Protein AF-A0A382ZW03-F1 (afdb_monomer_lite)

Sequence (255 aa):
YVSGRFAGKAALPCFARACILLRCYLPSQVPKSLAPTQPQNRTTGISEEGSLTERMGVAIIGDRDCDAHLTAIQQCAHVEHVPADARAPEPILHDPAIHAIAVCTPPAQRAYWLDAALASDRWVVTPLTSVPTARSASRLRVDAPLLWTKAEAELAERAGWVGDVSYVRARMRIPHRWLLGEGLLPRWGGWLVWLLQRCVGRLDVVQARLRNYRGDQPAEDHVLAVLGFNHGVEGHLEIDTLGDAADWQVDVMGS

Foldseek 3Di:
DDKDKDKDFLDLQLCLLVQVVVVVPPPPDPPPPDDDDDDDDDDDDPPPPDDDALAAEEEEAADQSVVSVQVSQVPDSRHHYDYDDNVDLPCQLPPPSHQEYEQRHDPVCRLVVLVSNQVSNHQYEYQWPDHPDDDCPPRYDHPQSCVSDCNLVVLLVRLVVQPPWAEKEKEKEDAPVNCVLHACCGRPVVNRVVSCCSRPHHWDDKDKDFDDDVPPHPHGFWIWIWTAHPPNHIYIYIYGNPDPTTMMMMMIHHD

Secondary structure (DSSP, 8-state):
-EEEEEEEE--GGGGHHHHHHHHHHGGG-S-------------------------EEEEEESSTTHHHHHHHHHT-TTEEE----TT-HHHHHH-TTEEEEEE---HHHHHHHHHHHHHTT-EEEES-S-----S-GGGEEE--TTTTSTHHHHHHHHHHHH-SEEEEEEEEE--GGGGTTS-HIIIIIHHHHHHHHHHT--EEEEEEEEE-SS-SSSS--EEEEEEEEGGG-EEEEEEES--SS-EEEEEEEE-

Radius of gyration: 21.79 Å; chains: 1; bounding box: 63×55×53 Å

Structure (mmCIF, N/CA/C/O backbone):
data_AF-A0A382ZW03-F1
#
_entry.id   AF-A0A382ZW03-F1
#
loop_
_atom_site.group_PDB
_atom_site.id
_atom_site.type_symbol
_atom_site.label_atom_id
_atom_site.label_alt_id
_atom_site.label_comp_id
_atom_site.label_asym_id
_atom_site.label_entity_id
_atom_site.label_seq_id
_atom_site.pdbx_PDB_ins_code
_atom_site.Cartn_x
_atom_site.Cartn_y
_atom_site.Cartn_z
_atom_site.occupancy
_atom_site.B_iso_or_equiv
_atom_site.auth_seq_id
_atom_site.auth_comp_id
_atom_site.auth_asym_id
_atom_site.auth_atom_id
_atom_site.pdbx_PDB_model_num
ATOM 1 N N . TYR A 1 1 ? -14.195 2.568 30.020 1.00 57.47 1 TYR A N 1
ATOM 2 C CA . TYR A 1 1 ? -13.757 2.967 28.674 1.00 57.47 1 TYR A CA 1
ATOM 3 C C . TYR A 1 1 ? -12.267 3.187 28.703 1.00 57.47 1 TYR A C 1
ATOM 5 O O . TYR A 1 1 ? -11.803 4.206 29.207 1.00 57.47 1 TYR A O 1
ATOM 13 N N . VAL A 1 2 ? -11.538 2.185 28.232 1.00 64.75 2 VAL A N 1
ATOM 14 C CA . VAL A 1 2 ? -10.097 2.259 28.006 1.00 64.75 2 VAL A CA 1
ATOM 15 C C . VAL A 1 2 ? -9.902 2.660 26.547 1.00 64.75 2 VAL A C 1
ATOM 17 O O . VAL A 1 2 ? -10.594 2.157 25.662 1.00 64.75 2 VAL A O 1
ATOM 20 N N . SER A 1 3 ? -9.003 3.610 26.295 1.00 67.19 3 SER A N 1
ATOM 21 C CA . SER A 1 3 ? -8.673 4.052 24.940 1.00 67.19 3 SER A CA 1
ATOM 22 C C . SER A 1 3 ? -7.172 3.973 24.705 1.00 67.19 3 SER A C 1
ATOM 24 O O . SER A 1 3 ? -6.398 4.560 25.465 1.00 67.19 3 SER A O 1
ATOM 26 N N . GLY A 1 4 ? -6.767 3.304 23.632 1.00 65.62 4 GLY A N 1
ATOM 27 C CA . GLY A 1 4 ? -5.401 3.315 23.122 1.00 65.62 4 GLY A CA 1
ATOM 28 C C . GLY A 1 4 ? -5.321 4.162 21.859 1.00 65.62 4 GLY A C 1
ATOM 29 O O . GLY A 1 4 ? -6.020 3.878 20.894 1.00 65.62 4 GLY A O 1
ATOM 30 N N . ARG A 1 5 ? -4.466 5.190 21.844 1.00 74.50 5 ARG A N 1
ATOM 31 C CA . ARG A 1 5 ? -4.139 5.948 20.629 1.00 74.50 5 ARG A CA 1
ATOM 32 C C . ARG A 1 5 ? -2.798 5.496 20.088 1.00 74.50 5 ARG A C 1
ATOM 34 O O . ARG A 1 5 ? -1.820 5.423 20.830 1.00 74.50 5 ARG A O 1
ATOM 41 N N . PHE A 1 6 ? -2.746 5.309 18.782 1.00 70.50 6 PHE A N 1
ATOM 42 C CA . PHE A 1 6 ? -1.529 5.028 18.057 1.00 70.50 6 PHE A CA 1
ATOM 43 C C . PHE A 1 6 ? -1.398 5.961 16.865 1.00 70.50 6 PHE A C 1
ATOM 45 O O . PHE A 1 6 ? -2.379 6.220 16.179 1.00 70.50 6 PHE A O 1
ATOM 52 N N . ALA A 1 7 ? -0.206 6.504 16.645 1.00 70.19 7 ALA A N 1
ATOM 53 C CA . ALA A 1 7 ? 0.062 7.392 15.529 1.00 70.19 7 ALA A CA 1
ATOM 54 C C . ALA A 1 7 ? 1.461 7.135 14.982 1.00 70.19 7 ALA A C 1
ATOM 56 O O . ALA A 1 7 ? 2.405 6.904 15.738 1.00 70.19 7 ALA A O 1
ATOM 57 N N . GLY A 1 8 ? 1.592 7.229 13.667 1.00 63.53 8 GLY A N 1
ATOM 58 C CA . GLY A 1 8 ? 2.864 7.142 12.975 1.00 63.53 8 GLY A CA 1
ATOM 59 C C . GLY A 1 8 ? 2.942 8.181 11.868 1.00 63.53 8 GLY A C 1
ATOM 60 O O . GLY A 1 8 ? 1.934 8.690 11.381 1.00 63.53 8 GLY A O 1
ATOM 61 N N . LYS A 1 9 ? 4.165 8.497 11.441 1.00 62.50 9 LYS A N 1
ATOM 62 C CA . LYS A 1 9 ? 4.357 9.159 10.150 1.00 62.50 9 LYS A CA 1
ATOM 63 C C . LYS A 1 9 ? 4.230 8.092 9.070 1.00 62.50 9 LYS A C 1
ATOM 65 O O . LYS A 1 9 ? 4.8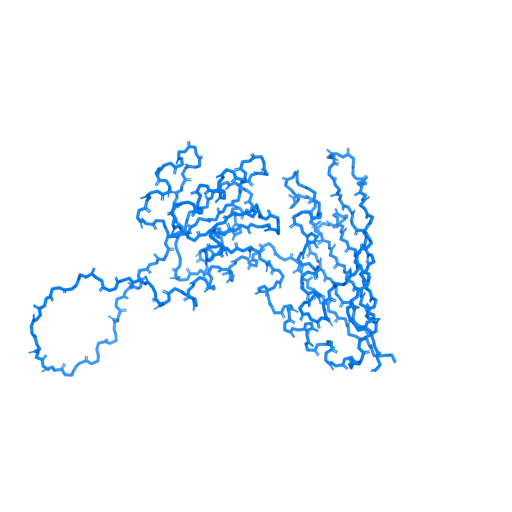84 7.053 9.165 1.00 62.50 9 LYS A O 1
ATOM 70 N N . ALA A 1 10 ? 3.401 8.331 8.061 1.00 53.00 10 ALA A N 1
ATOM 71 C CA . ALA A 1 10 ? 3.445 7.517 6.857 1.00 53.00 10 ALA A CA 1
ATOM 72 C C . ALA A 1 10 ? 4.719 7.935 6.116 1.00 53.00 10 ALA A C 1
ATOM 74 O O . ALA A 1 10 ? 4.862 9.064 5.667 1.00 53.00 10 ALA A O 1
ATOM 75 N N . ALA A 1 11 ? 5.719 7.070 6.086 1.00 49.06 11 ALA A N 1
ATOM 76 C CA . ALA A 1 11 ? 6.950 7.353 5.373 1.00 49.06 11 ALA A CA 1
ATOM 77 C C . ALA A 1 11 ? 6.925 6.550 4.063 1.00 49.06 11 ALA A C 1
ATOM 79 O O . ALA A 1 11 ? 6.545 5.382 4.068 1.00 49.06 11 ALA A O 1
ATOM 80 N N . LEU A 1 12 ? 7.375 7.156 2.958 1.00 42.47 12 LEU A N 1
ATOM 81 C CA . LEU A 1 12 ? 7.590 6.455 1.685 1.00 42.47 12 LEU A CA 1
ATOM 82 C C . LEU A 1 12 ? 8.518 5.204 1.759 1.00 42.47 12 LEU A C 1
ATOM 84 O O . LEU A 1 12 ? 8.396 4.375 0.867 1.00 42.47 12 LEU A O 1
ATOM 88 N N . PRO A 1 13 ? 9.435 4.979 2.740 1.00 40.53 13 PRO A N 1
ATOM 89 C CA . PRO A 1 13 ? 10.472 3.959 2.603 1.00 40.53 13 PRO A CA 1
ATOM 90 C C . PRO A 1 13 ? 10.161 2.636 3.321 1.00 40.53 13 PRO A C 1
ATOM 92 O O . PRO A 1 13 ? 11.078 1.898 3.681 1.00 40.53 13 PRO A O 1
ATOM 95 N N . CYS A 1 14 ? 8.896 2.282 3.553 1.00 43.31 14 CYS A N 1
ATOM 96 C CA . CYS A 1 14 ? 8.582 0.991 4.179 1.00 43.31 14 CYS A CA 1
ATOM 97 C C . CYS A 1 14 ? 8.886 -0.221 3.266 1.00 43.31 14 CYS A C 1
ATOM 99 O O . CYS A 1 14 ? 8.973 -1.349 3.758 1.00 43.31 14 CYS A O 1
ATOM 101 N N . PHE A 1 15 ? 9.169 0.015 1.979 1.00 45.34 15 PHE A N 1
ATOM 102 C CA . PHE A 1 15 ? 9.612 -1.003 1.025 1.00 45.34 15 PHE A CA 1
ATOM 103 C C . PHE A 1 15 ? 10.941 -1.676 1.392 1.00 45.34 15 PHE A C 1
ATOM 105 O O . PHE A 1 15 ? 11.162 -2.837 1.050 1.00 45.34 15 PHE A O 1
ATOM 112 N N . ALA A 1 16 ? 11.821 -0.998 2.143 1.00 40.81 16 ALA A N 1
ATOM 113 C CA . ALA A 1 16 ? 13.113 -1.561 2.548 1.00 40.81 16 ALA A CA 1
ATOM 114 C C . ALA A 1 16 ? 12.974 -2.921 3.246 1.00 40.81 16 ALA A C 1
ATOM 116 O O . ALA A 1 16 ? 13.840 -3.781 3.105 1.00 40.81 16 ALA A O 1
ATOM 117 N N . ARG A 1 17 ? 11.848 -3.172 3.925 1.00 42.69 17 ARG A N 1
ATOM 118 C CA . ARG A 1 17 ? 11.577 -4.456 4.579 1.00 42.69 17 ARG A CA 1
ATOM 119 C C . ARG A 1 17 ? 10.952 -5.525 3.672 1.00 42.69 17 ARG A C 1
ATOM 121 O O . ARG A 1 17 ? 11.162 -6.703 3.949 1.00 42.69 17 ARG A O 1
ATOM 128 N N . ALA A 1 18 ? 10.308 -5.155 2.564 1.00 42.38 18 ALA A N 1
ATOM 129 C CA . ALA A 1 18 ? 9.835 -6.078 1.521 1.00 42.38 18 ALA A CA 1
ATOM 130 C C . ALA A 1 18 ? 10.977 -6.920 0.949 1.00 42.38 18 ALA A C 1
ATOM 132 O O . ALA A 1 18 ? 10.919 -8.149 0.900 1.00 42.38 18 ALA A O 1
ATOM 133 N N . CYS A 1 19 ? 12.046 -6.223 0.554 1.00 41.47 19 CYS A N 1
ATOM 134 C CA . CYS A 1 19 ? 13.240 -6.819 -0.030 1.00 41.47 19 CYS A CA 1
ATOM 135 C C . CYS A 1 19 ? 14.020 -7.636 1.001 1.00 41.47 19 CYS A C 1
ATOM 137 O O . CYS A 1 19 ? 14.571 -8.681 0.666 1.00 41.47 19 CYS A O 1
ATOM 139 N N . ILE A 1 20 ? 14.003 -7.218 2.273 1.00 42.75 20 ILE A N 1
ATOM 140 C CA . ILE A 1 20 ? 14.571 -7.999 3.382 1.00 42.75 20 ILE A CA 1
ATOM 141 C C . ILE A 1 20 ? 13.826 -9.339 3.548 1.00 42.75 20 ILE A C 1
ATOM 143 O O . ILE A 1 20 ? 14.467 -10.360 3.794 1.00 42.75 20 ILE A O 1
ATOM 147 N N . LEU A 1 21 ? 12.501 -9.379 3.348 1.00 42.94 21 LEU A N 1
ATOM 148 C CA . LEU A 1 21 ? 11.700 -10.608 3.458 1.00 42.94 21 LEU A CA 1
ATOM 149 C C . LEU A 1 21 ? 11.899 -11.593 2.296 1.00 42.94 21 LEU A C 1
ATOM 151 O O . LEU A 1 21 ? 11.696 -12.793 2.499 1.00 42.94 21 LEU A O 1
ATOM 155 N N . LEU A 1 22 ? 12.349 -11.138 1.118 1.00 46.16 22 LEU A N 1
ATOM 156 C CA . LEU A 1 22 ? 12.747 -12.042 0.028 1.00 46.16 22 LEU A CA 1
ATOM 157 C C . LEU A 1 22 ? 13.896 -12.964 0.481 1.00 46.16 22 LEU A C 1
ATOM 159 O O . LEU A 1 22 ? 13.889 -14.153 0.165 1.00 46.16 22 LEU A O 1
ATOM 163 N N . ARG A 1 23 ? 14.800 -12.489 1.354 1.00 37.62 23 ARG A N 1
ATOM 164 C CA . ARG A 1 23 ? 15.875 -13.312 1.939 1.00 37.62 23 ARG A CA 1
ATOM 165 C C . ARG A 1 23 ? 15.378 -14.371 2.928 1.00 37.62 23 ARG A C 1
ATOM 167 O O . ARG A 1 23 ? 15.983 -15.433 3.013 1.00 37.62 23 ARG A O 1
ATOM 174 N N . CYS A 1 24 ? 14.292 -14.129 3.665 1.00 37.25 24 CYS A N 1
ATOM 175 C CA . CYS A 1 24 ? 13.792 -15.090 4.658 1.00 37.25 24 CYS A CA 1
ATOM 176 C C . CYS A 1 24 ? 13.144 -16.339 4.030 1.00 37.25 24 CYS A C 1
ATOM 178 O O . CYS A 1 24 ? 13.016 -17.349 4.714 1.00 37.25 24 CYS A O 1
ATOM 180 N N . TYR A 1 25 ? 12.768 -16.291 2.745 1.00 37.09 25 TYR A N 1
ATOM 181 C CA . TYR A 1 25 ? 12.103 -17.396 2.033 1.00 37.09 25 TYR A CA 1
ATOM 182 C C . TYR A 1 25 ? 12.909 -17.987 0.864 1.00 37.09 25 TYR A C 1
ATOM 184 O O . TYR A 1 25 ? 12.556 -19.052 0.363 1.00 37.09 25 TYR A O 1
ATOM 192 N N . LEU A 1 26 ? 14.016 -17.357 0.457 1.00 42.66 26 LEU A N 1
ATOM 193 C CA . LEU A 1 26 ? 14.913 -17.873 -0.583 1.00 42.66 26 LEU A CA 1
ATOM 194 C C . LEU A 1 26 ? 15.921 -18.977 -0.178 1.00 42.66 26 LEU A C 1
ATOM 196 O O . LEU A 1 26 ? 16.446 -19.600 -1.104 1.00 42.66 26 LEU A O 1
ATOM 200 N N . PRO A 1 27 ? 16.215 -19.319 1.102 1.00 34.56 27 PRO A N 1
ATOM 201 C CA . PRO A 1 27 ? 17.276 -20.292 1.376 1.00 34.56 27 PRO A CA 1
ATOM 202 C C . PRO A 1 27 ? 16.887 -21.742 1.027 1.00 34.56 27 PRO A C 1
ATOM 204 O O . PRO A 1 27 ? 17.693 -22.648 1.216 1.00 34.56 27 PRO A O 1
ATOM 207 N N . SER A 1 28 ? 15.680 -21.988 0.506 1.00 37.50 28 SER A N 1
ATOM 208 C CA . SER A 1 28 ? 15.187 -23.338 0.209 1.00 37.50 28 SER A CA 1
ATOM 209 C C . SER A 1 28 ? 15.305 -23.773 -1.256 1.00 37.50 28 SER A C 1
ATOM 211 O O . SER A 1 28 ? 15.097 -24.955 -1.511 1.00 37.50 28 SER A O 1
ATOM 213 N N . GLN A 1 29 ? 15.574 -22.878 -2.223 1.00 37.44 29 GLN A N 1
ATOM 214 C CA . GLN A 1 29 ? 15.397 -23.221 -3.650 1.00 37.44 29 GLN A CA 1
ATOM 215 C C . GLN A 1 29 ? 16.471 -22.740 -4.635 1.00 37.44 29 GLN A C 1
ATOM 217 O O . GLN A 1 29 ? 16.254 -22.856 -5.836 1.00 37.44 29 GLN A O 1
ATOM 222 N N . VAL A 1 30 ? 17.650 -22.292 -4.192 1.00 36.56 30 VAL A N 1
ATOM 223 C CA . VAL A 1 30 ? 18.795 -22.238 -5.120 1.00 36.56 30 VAL A CA 1
ATOM 224 C C . VAL A 1 30 ? 19.267 -23.682 -5.343 1.00 36.56 30 VAL A C 1
ATOM 226 O O . VAL A 1 30 ? 19.711 -24.316 -4.378 1.00 36.56 30 VAL A O 1
ATOM 229 N N . PRO A 1 31 ? 19.163 -24.257 -6.557 1.00 33.53 31 PRO A N 1
ATOM 230 C CA . PRO A 1 31 ? 19.690 -25.586 -6.810 1.00 33.53 31 PRO A CA 1
ATOM 231 C C . PRO A 1 31 ? 21.205 -25.530 -6.621 1.00 33.53 31 PRO A C 1
ATOM 233 O O . PRO A 1 31 ? 21.906 -24.842 -7.359 1.00 33.53 31 PRO A O 1
ATOM 236 N N . LYS A 1 32 ? 21.730 -26.273 -5.644 1.00 37.69 32 LYS A N 1
ATOM 237 C CA . LYS A 1 32 ? 23.158 -26.602 -5.594 1.00 37.69 32 LYS A CA 1
ATOM 238 C C . LYS A 1 32 ? 23.462 -27.527 -6.770 1.00 37.69 32 LYS A C 1
ATOM 240 O O . LYS A 1 32 ? 23.489 -28.742 -6.607 1.00 37.69 32 LYS A O 1
ATOM 245 N N . SER A 1 33 ? 23.633 -26.977 -7.963 1.00 34.94 33 SER A N 1
ATOM 246 C CA . SER A 1 33 ? 24.000 -27.750 -9.141 1.00 34.94 33 SER A CA 1
ATOM 247 C C . SER A 1 33 ? 25.206 -27.117 -9.809 1.00 34.94 33 SER A C 1
ATOM 249 O O . SER A 1 33 ? 25.064 -26.128 -10.516 1.00 34.94 33 SER A O 1
ATOM 251 N N . LEU A 1 34 ? 26.346 -27.778 -9.577 1.00 36.47 34 LEU A N 1
ATOM 252 C CA . LEU A 1 34 ? 27.644 -27.751 -10.270 1.00 36.47 34 LEU A CA 1
ATOM 253 C C . LEU A 1 34 ? 28.801 -27.439 -9.314 1.00 36.47 34 LEU A C 1
ATOM 255 O O . LEU A 1 34 ? 29.424 -26.387 -9.365 1.00 36.47 34 LEU A O 1
ATOM 259 N N . ALA A 1 35 ? 29.129 -28.419 -8.471 1.00 29.28 35 ALA A N 1
ATOM 260 C CA . ALA A 1 35 ? 30.490 -28.589 -7.977 1.00 29.28 35 ALA A CA 1
ATOM 261 C C . ALA A 1 35 ? 31.001 -29.952 -8.480 1.00 29.28 35 ALA A C 1
ATOM 263 O O . ALA A 1 35 ? 30.310 -30.957 -8.274 1.00 29.28 35 ALA A O 1
ATOM 264 N N . PRO A 1 36 ? 32.153 -30.015 -9.173 1.00 30.77 36 PRO A N 1
ATOM 265 C CA . PRO A 1 36 ? 32.725 -31.277 -9.611 1.00 30.77 36 PRO A CA 1
ATOM 266 C C . PRO A 1 36 ? 33.217 -32.084 -8.405 1.00 30.77 36 PRO A C 1
ATOM 268 O O . PRO A 1 36 ? 33.581 -31.556 -7.355 1.00 30.77 36 PRO A O 1
ATOM 271 N N . THR A 1 37 ? 33.163 -33.399 -8.556 1.00 30.23 37 THR A N 1
ATOM 272 C CA . THR A 1 37 ? 33.372 -34.384 -7.500 1.00 30.23 37 THR A CA 1
ATOM 273 C C . THR A 1 37 ? 34.864 -34.586 -7.180 1.00 30.23 37 THR A C 1
ATOM 275 O O . THR A 1 37 ? 35.652 -34.812 -8.091 1.00 30.23 37 THR A O 1
ATOM 278 N N . GLN A 1 38 ? 35.161 -34.659 -5.871 1.00 28.78 38 GLN A N 1
ATOM 279 C CA . GLN A 1 38 ? 36.307 -35.306 -5.179 1.00 28.78 38 GLN A CA 1
ATOM 280 C C . GLN A 1 38 ? 37.646 -34.548 -4.994 1.00 28.78 38 GLN A C 1
ATOM 282 O O . GLN A 1 38 ? 37.965 -33.679 -5.797 1.00 28.78 38 GLN A O 1
ATOM 287 N N . PRO A 1 39 ? 38.510 -34.952 -4.019 1.00 36.06 39 PRO A N 1
ATOM 288 C CA . PRO A 1 39 ? 38.298 -35.769 -2.808 1.00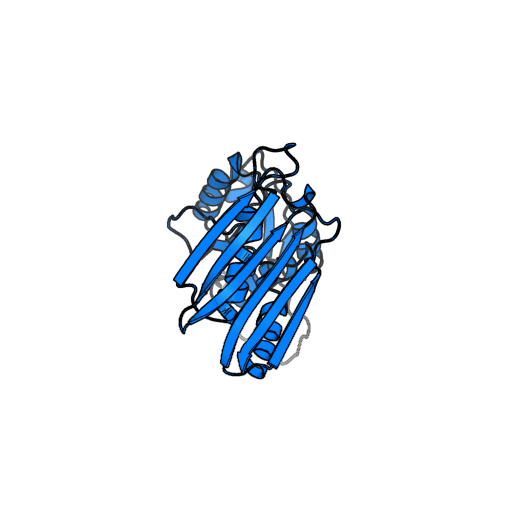 36.06 39 PRO A CA 1
ATOM 289 C C . PRO A 1 39 ? 38.747 -35.072 -1.498 1.00 36.06 39 PRO A C 1
ATOM 291 O O . PRO A 1 39 ? 39.394 -34.031 -1.481 1.00 36.06 39 PRO A O 1
ATOM 294 N N . GLN A 1 40 ? 38.385 -35.697 -0.376 1.00 36.19 40 GLN A N 1
ATOM 295 C CA . GLN A 1 40 ? 38.692 -35.300 1.000 1.00 36.19 40 GLN A CA 1
ATOM 296 C C . GLN A 1 40 ? 40.201 -35.226 1.293 1.00 36.19 40 GLN A C 1
ATOM 298 O O . GLN A 1 40 ? 40.924 -36.180 1.024 1.00 36.19 40 GLN A O 1
ATOM 303 N N . ASN A 1 41 ? 40.635 -34.167 1.985 1.00 29.34 41 ASN A N 1
ATOM 304 C CA . ASN A 1 41 ? 41.688 -34.266 2.998 1.00 29.34 41 ASN A CA 1
ATOM 305 C C . ASN A 1 41 ? 41.517 -33.191 4.083 1.00 29.34 41 ASN A C 1
ATOM 307 O O . ASN A 1 41 ? 41.271 -32.021 3.804 1.00 29.34 41 ASN A O 1
ATOM 311 N N . ARG A 1 42 ? 41.594 -33.639 5.339 1.00 34.69 42 ARG A N 1
ATOM 312 C CA . ARG A 1 42 ? 41.442 -32.850 6.567 1.00 34.69 42 ARG A CA 1
ATOM 313 C C . ARG A 1 42 ? 42.653 -31.945 6.795 1.00 34.69 42 ARG A C 1
ATOM 315 O O . ARG A 1 42 ? 43.738 -32.486 6.959 1.00 34.69 42 ARG A O 1
ATOM 322 N N . THR A 1 43 ? 42.411 -30.657 7.044 1.00 28.80 43 THR A N 1
ATOM 323 C CA . THR A 1 43 ? 43.084 -29.920 8.128 1.00 28.80 43 THR A CA 1
ATOM 324 C C . THR A 1 43 ? 42.176 -28.797 8.623 1.00 28.80 43 THR A C 1
ATOM 326 O O . THR A 1 43 ? 41.642 -28.016 7.843 1.00 28.80 43 THR A O 1
ATOM 329 N N . THR A 1 44 ? 41.978 -28.746 9.935 1.00 36.59 44 THR A N 1
ATOM 330 C CA . THR A 1 44 ? 41.279 -27.691 10.669 1.00 36.59 44 THR A CA 1
ATOM 331 C C . THR A 1 44 ? 41.996 -26.354 10.511 1.00 36.59 44 THR A C 1
ATOM 333 O O . THR A 1 44 ? 43.053 -26.142 11.099 1.00 36.59 44 THR A O 1
ATOM 336 N N . GLY A 1 45 ? 41.385 -25.452 9.754 1.00 26.05 45 GLY A N 1
ATOM 337 C CA . GLY A 1 45 ? 41.618 -24.017 9.801 1.00 26.05 45 GLY A CA 1
ATOM 338 C C . GLY A 1 45 ? 40.252 -23.355 9.732 1.00 26.05 45 GLY A C 1
ATOM 339 O O . GLY A 1 45 ? 39.549 -23.499 8.736 1.00 26.05 45 GLY A O 1
ATOM 340 N N . ILE A 1 46 ? 39.837 -22.704 10.815 1.00 33.91 46 ILE A N 1
ATOM 341 C CA . ILE A 1 46 ? 38.678 -21.816 10.797 1.00 33.91 46 ILE A CA 1
ATOM 342 C C . ILE A 1 46 ? 39.113 -20.617 9.950 1.00 33.91 46 ILE A C 1
ATOM 344 O O . ILE A 1 46 ? 39.781 -19.718 10.447 1.00 33.91 46 ILE A O 1
ATOM 348 N N . SER A 1 47 ? 38.821 -20.651 8.649 1.00 25.58 47 SER A N 1
ATOM 349 C CA . SER A 1 47 ? 38.856 -19.461 7.806 1.00 25.58 47 SER A CA 1
ATOM 350 C C . SER A 1 47 ? 37.522 -18.741 7.987 1.00 25.58 47 SER A C 1
ATOM 352 O O . SER A 1 47 ? 36.523 -19.070 7.340 1.00 25.58 47 SER A O 1
ATOM 354 N N . GLU A 1 48 ? 37.490 -17.785 8.911 1.00 36.12 48 GLU A N 1
ATOM 355 C CA . GLU A 1 48 ? 36.502 -16.708 8.904 1.00 36.12 48 GLU A CA 1
ATOM 356 C C . GLU A 1 48 ? 36.744 -15.845 7.663 1.00 36.12 48 GLU A C 1
ATOM 358 O O . GLU A 1 48 ? 37.442 -14.849 7.730 1.00 36.12 48 GLU A O 1
ATOM 363 N N . GLU A 1 49 ? 36.234 -16.280 6.513 1.00 36.78 49 GLU A N 1
ATOM 364 C CA . GLU A 1 49 ? 36.012 -15.460 5.312 1.00 36.78 49 GLU A CA 1
ATOM 365 C C . GLU A 1 49 ? 35.210 -16.310 4.314 1.00 36.78 49 GLU A C 1
ATOM 367 O O . GLU A 1 49 ? 35.666 -16.750 3.260 1.00 36.78 49 GLU A O 1
ATOM 372 N N . GLY A 1 50 ? 33.974 -16.629 4.709 1.00 30.88 50 GLY A N 1
ATOM 373 C CA . GLY A 1 50 ? 32.990 -17.206 3.802 1.00 30.88 50 GLY A CA 1
ATOM 374 C C . GLY A 1 50 ? 32.578 -16.155 2.776 1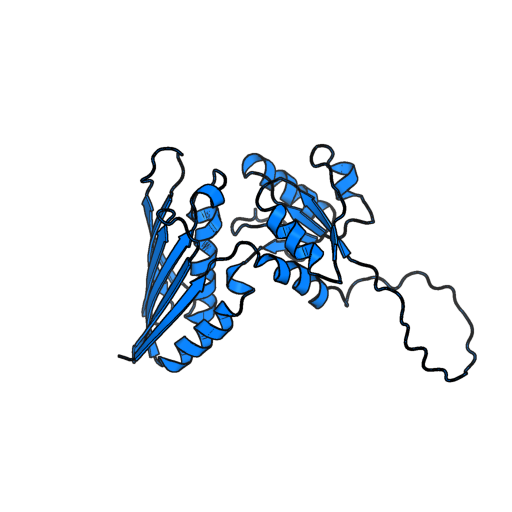.00 30.88 50 GLY A C 1
ATOM 375 O O . GLY A 1 50 ? 31.948 -15.166 3.139 1.00 30.88 50 GLY A O 1
ATOM 376 N N . SER A 1 51 ? 32.989 -16.392 1.530 1.00 39.56 51 SER A N 1
ATOM 377 C CA . SER A 1 51 ? 32.648 -15.717 0.272 1.00 39.56 51 SER A CA 1
ATOM 378 C C . SER A 1 51 ? 31.537 -14.664 0.340 1.00 39.56 51 SER A C 1
ATOM 380 O O . SER A 1 51 ? 30.413 -14.976 0.740 1.00 39.56 51 SER A O 1
ATOM 382 N N . LEU A 1 52 ? 31.838 -13.466 -0.178 1.00 46.12 52 LEU A N 1
ATOM 383 C CA . LEU A 1 52 ? 30.880 -12.480 -0.694 1.00 46.12 52 LEU A CA 1
ATOM 384 C C . LEU A 1 52 ? 29.593 -13.170 -1.169 1.00 46.12 52 LEU A C 1
ATOM 386 O O . LEU A 1 52 ? 29.567 -13.825 -2.207 1.00 46.12 52 LEU A O 1
ATOM 390 N N . THR A 1 53 ? 28.548 -13.073 -0.351 1.00 56.25 53 THR A N 1
ATOM 391 C CA . THR A 1 53 ? 27.221 -13.603 -0.651 1.00 56.25 53 THR A CA 1
ATOM 392 C C . THR A 1 53 ? 26.721 -12.961 -1.935 1.00 56.25 53 THR A C 1
ATOM 394 O O . THR A 1 53 ? 26.541 -11.745 -1.967 1.00 56.25 53 THR A O 1
ATOM 397 N N . GLU A 1 54 ? 26.505 -13.777 -2.963 1.00 69.31 54 GLU A N 1
ATOM 398 C CA . GLU A 1 54 ? 25.828 -13.410 -4.206 1.00 69.31 54 GLU A CA 1
ATOM 399 C C . GLU A 1 54 ? 24.575 -12.577 -3.882 1.00 69.31 54 GLU A C 1
ATOM 401 O O . GLU A 1 54 ? 23.704 -13.006 -3.114 1.00 69.31 54 GLU A O 1
ATOM 406 N N . ARG A 1 55 ? 24.540 -11.325 -4.357 1.00 81.50 55 ARG A N 1
ATOM 407 C CA . ARG A 1 55 ? 23.428 -10.404 -4.095 1.00 81.50 55 ARG A CA 1
ATOM 408 C C . ARG A 1 55 ? 22.299 -10.721 -5.062 1.00 81.50 55 ARG A C 1
ATOM 410 O O . ARG A 1 55 ? 22.518 -10.989 -6.236 1.00 81.50 55 ARG A O 1
ATOM 417 N N . MET A 1 56 ? 21.069 -10.655 -4.570 1.00 83.69 56 MET A N 1
ATOM 418 C CA . MET A 1 56 ? 19.898 -10.815 -5.418 1.00 83.69 56 MET A CA 1
ATOM 419 C C . MET A 1 56 ? 19.707 -9.546 -6.260 1.00 83.69 56 MET A C 1
ATOM 421 O O . MET A 1 56 ? 19.366 -8.491 -5.721 1.00 83.69 56 MET A O 1
ATOM 425 N N . GLY A 1 57 ? 19.906 -9.641 -7.571 1.00 88.44 57 GLY A N 1
ATOM 426 C CA . GLY A 1 57 ? 19.632 -8.541 -8.494 1.00 88.44 57 GLY A CA 1
ATOM 427 C C . GLY A 1 57 ? 18.137 -8.224 -8.605 1.00 88.44 57 GLY A C 1
ATOM 428 O O . GLY A 1 57 ? 17.302 -9.118 -8.774 1.00 88.44 57 GLY A O 1
ATOM 429 N N . VAL A 1 58 ? 17.800 -6.942 -8.497 1.00 88.56 58 VAL A N 1
ATOM 430 C CA . VAL A 1 58 ? 16.439 -6.404 -8.542 1.00 88.56 58 VAL A CA 1
ATOM 431 C C . VAL A 1 58 ? 16.355 -5.346 -9.634 1.00 88.56 58 VAL A C 1
ATOM 433 O O . VAL A 1 58 ? 17.082 -4.353 -9.591 1.00 88.56 58 VAL A O 1
ATOM 436 N N . ALA A 1 59 ? 15.437 -5.532 -10.577 1.00 90.50 59 ALA A N 1
ATOM 437 C CA . ALA A 1 59 ? 15.098 -4.526 -11.576 1.00 90.50 59 ALA A CA 1
ATOM 438 C C . ALA A 1 59 ? 13.874 -3.721 -11.128 1.00 90.50 59 ALA A C 1
ATOM 440 O O . ALA A 1 59 ? 12.887 -4.295 -10.664 1.00 90.50 59 ALA A O 1
ATOM 441 N N . ILE A 1 60 ? 13.923 -2.398 -11.283 1.00 87.88 60 ILE A N 1
ATOM 442 C CA . ILE A 1 60 ? 12.785 -1.506 -11.030 1.00 87.88 60 ILE A CA 1
ATOM 443 C C . ILE A 1 60 ? 12.237 -1.046 -12.375 1.00 87.88 60 ILE A C 1
ATOM 445 O O . ILE A 1 60 ? 12.967 -0.482 -13.186 1.00 87.88 60 ILE A O 1
ATOM 449 N N . ILE A 1 61 ? 10.947 -1.281 -12.607 1.00 88.62 61 ILE A N 1
ATOM 450 C CA . ILE A 1 61 ? 10.284 -0.941 -13.863 1.00 88.62 61 ILE A CA 1
ATOM 451 C C . ILE A 1 61 ? 9.280 0.174 -13.627 1.00 88.62 61 ILE A C 1
ATOM 453 O O . ILE A 1 61 ? 8.283 -0.025 -12.940 1.00 88.62 61 ILE A O 1
ATOM 457 N N . GLY A 1 62 ? 9.512 1.324 -14.253 1.00 84.19 62 GLY A N 1
ATOM 458 C CA . GLY A 1 62 ? 8.685 2.517 -14.093 1.00 84.19 62 GLY A CA 1
ATOM 459 C C . GLY A 1 62 ? 9.288 3.541 -13.133 1.00 84.19 62 GLY A C 1
ATOM 460 O O . GLY A 1 62 ? 10.320 3.318 -12.506 1.00 84.19 62 GLY A O 1
ATOM 461 N N . ASP A 1 63 ? 8.649 4.701 -13.077 1.00 78.94 63 ASP A N 1
ATOM 462 C CA . ASP A 1 63 ? 9.103 5.889 -12.355 1.00 78.94 63 ASP A CA 1
ATOM 463 C C . ASP A 1 63 ? 8.310 6.153 -11.067 1.00 78.94 63 ASP A C 1
ATOM 465 O O . ASP A 1 63 ? 8.724 6.961 -10.235 1.00 78.94 63 ASP A O 1
ATOM 469 N N . ARG A 1 64 ? 7.176 5.470 -10.867 1.00 76.12 64 ARG A N 1
ATOM 470 C CA . ARG A 1 64 ? 6.387 5.612 -9.641 1.00 76.12 64 ARG A CA 1
ATOM 471 C C . ARG A 1 64 ? 7.188 5.009 -8.490 1.00 76.12 64 ARG A C 1
ATOM 473 O O . ARG A 1 64 ? 7.694 3.910 -8.622 1.00 76.12 64 ARG A O 1
ATOM 480 N N . ASP A 1 65 ? 7.356 5.733 -7.388 1.00 71.88 65 ASP A N 1
ATOM 481 C CA . ASP A 1 65 ? 8.019 5.246 -6.161 1.00 71.88 65 ASP A CA 1
ATOM 482 C C . ASP A 1 65 ? 9.476 4.736 -6.327 1.00 71.88 65 ASP A C 1
ATOM 484 O O . ASP A 1 65 ? 10.065 4.212 -5.379 1.00 71.88 65 ASP A O 1
ATOM 488 N N . CYS A 1 66 ? 10.099 4.943 -7.496 1.00 75.31 66 CYS A N 1
ATOM 489 C CA . CYS A 1 66 ? 11.430 4.430 -7.839 1.00 75.31 66 CYS A CA 1
ATOM 490 C C . CYS A 1 66 ? 12.504 4.859 -6.827 1.00 75.31 66 CYS A C 1
ATOM 492 O O . CYS A 1 66 ? 13.288 4.030 -6.366 1.00 75.31 66 CYS A O 1
ATOM 494 N N . ASP A 1 67 ? 12.477 6.117 -6.381 1.00 74.50 67 ASP A N 1
ATOM 495 C CA . ASP A 1 67 ? 13.421 6.638 -5.387 1.00 74.50 67 ASP A CA 1
ATOM 496 C C . ASP A 1 67 ? 13.352 5.882 -4.049 1.00 74.50 67 ASP A C 1
ATOM 498 O O . ASP A 1 67 ? 14.381 5.637 -3.410 1.00 74.50 67 ASP A O 1
ATOM 502 N N . ALA A 1 68 ? 12.153 5.467 -3.620 1.00 71.19 68 ALA A N 1
ATOM 503 C CA . ALA A 1 68 ? 11.991 4.672 -2.404 1.00 71.19 68 ALA A CA 1
ATOM 504 C C . ALA A 1 68 ? 12.528 3.251 -2.585 1.00 71.19 68 ALA A C 1
ATOM 506 O O . ALA A 1 68 ? 13.212 2.748 -1.691 1.00 71.19 68 ALA A O 1
ATOM 507 N N . HIS A 1 69 ? 12.286 2.629 -3.743 1.00 74.44 69 HIS A N 1
ATOM 508 C CA . HIS A 1 69 ? 12.845 1.320 -4.080 1.00 74.44 69 HIS A CA 1
ATOM 509 C C . HIS A 1 69 ? 14.381 1.355 -4.155 1.00 74.44 69 HIS A C 1
ATOM 511 O O . HIS A 1 69 ? 15.045 0.487 -3.587 1.00 74.44 69 HIS A O 1
ATOM 517 N N . LEU A 1 70 ? 14.964 2.385 -4.772 1.00 79.00 70 LEU A N 1
ATOM 518 C CA . LEU A 1 70 ? 16.415 2.567 -4.856 1.00 79.00 70 LEU A CA 1
ATOM 519 C C . LEU A 1 70 ? 17.045 2.786 -3.478 1.00 79.00 70 LEU A C 1
ATOM 521 O O . LEU A 1 70 ? 18.017 2.112 -3.135 1.00 79.00 70 LEU A O 1
ATOM 525 N N . THR A 1 71 ? 16.465 3.669 -2.662 1.00 74.81 71 THR A N 1
ATOM 526 C CA . THR A 1 71 ? 16.929 3.915 -1.285 1.00 74.81 71 THR A CA 1
ATOM 527 C C . THR A 1 71 ? 16.885 2.629 -0.454 1.00 74.81 71 THR A C 1
ATOM 529 O O . THR A 1 71 ? 17.837 2.302 0.254 1.00 74.81 71 THR A O 1
ATOM 532 N N . ALA A 1 72 ? 15.798 1.863 -0.570 1.00 72.38 72 ALA A N 1
ATOM 533 C CA . ALA A 1 72 ? 15.632 0.572 0.088 1.00 72.38 72 ALA A CA 1
ATOM 534 C C . ALA A 1 72 ? 16.705 -0.450 -0.323 1.00 72.38 72 ALA A C 1
ATOM 536 O O . ALA A 1 72 ? 17.280 -1.123 0.535 1.00 72.38 72 ALA A O 1
ATOM 537 N N . ILE A 1 73 ? 16.991 -0.556 -1.623 1.00 77.69 73 ILE A N 1
ATOM 538 C CA . ILE A 1 73 ? 18.024 -1.452 -2.156 1.00 77.69 73 ILE A CA 1
ATOM 539 C C . ILE A 1 73 ? 19.411 -1.045 -1.648 1.00 77.69 73 ILE A C 1
ATOM 541 O O . ILE A 1 73 ? 20.174 -1.901 -1.209 1.00 77.69 73 ILE A O 1
ATOM 545 N N . GLN A 1 74 ? 19.727 0.253 -1.644 1.00 79.56 74 GLN A N 1
ATOM 546 C CA . GLN A 1 74 ? 21.010 0.771 -1.150 1.00 79.56 74 GLN A CA 1
ATOM 547 C C . GLN A 1 74 ? 21.246 0.459 0.333 1.00 79.56 74 GLN A C 1
ATOM 549 O O . GLN A 1 74 ? 22.381 0.229 0.743 1.00 79.56 74 GLN A O 1
ATOM 554 N N . GLN A 1 75 ? 20.183 0.424 1.138 1.00 74.62 75 GLN A N 1
ATOM 555 C CA . GLN A 1 75 ? 20.250 0.112 2.568 1.00 74.62 75 GLN A CA 1
ATOM 556 C C . GLN A 1 75 ? 20.294 -1.394 2.870 1.00 74.62 75 GLN A C 1
ATOM 558 O O . GLN A 1 75 ? 20.457 -1.784 4.027 1.00 74.62 75 GLN A O 1
ATOM 563 N N . CYS A 1 76 ? 20.142 -2.257 1.863 1.00 72.38 76 CYS A N 1
ATOM 564 C CA . CYS A 1 76 ? 20.063 -3.698 2.047 1.00 72.38 76 CYS A CA 1
ATOM 565 C C . CYS A 1 76 ? 21.310 -4.402 1.492 1.00 72.38 76 CYS A C 1
ATOM 567 O O . CYS A 1 76 ? 21.571 -4.412 0.292 1.00 72.38 76 CYS A O 1
ATOM 569 N N . ALA A 1 77 ? 22.051 -5.083 2.370 1.00 77.12 77 ALA A N 1
ATOM 570 C CA . ALA A 1 77 ? 23.290 -5.777 2.006 1.00 77.12 77 ALA A CA 1
ATOM 571 C C . ALA A 1 77 ? 23.095 -6.987 1.065 1.00 77.12 77 ALA A C 1
ATOM 573 O O . ALA A 1 77 ? 24.071 -7.537 0.565 1.00 77.12 77 ALA A O 1
ATOM 574 N N . HIS A 1 78 ? 21.856 -7.434 0.837 1.00 76.69 78 HIS A N 1
ATOM 575 C CA . HIS A 1 78 ? 21.556 -8.715 0.176 1.00 76.69 78 HIS A CA 1
ATOM 576 C C . HIS A 1 78 ? 20.923 -8.585 -1.201 1.00 76.69 78 HIS A C 1
ATOM 578 O O . HIS A 1 78 ? 20.756 -9.588 -1.889 1.00 76.69 78 HIS A O 1
ATOM 584 N N . VAL A 1 79 ? 20.553 -7.371 -1.592 1.00 82.19 79 VAL A N 1
ATOM 585 C CA . VAL A 1 79 ? 19.955 -7.090 -2.895 1.00 82.19 79 VAL A CA 1
ATOM 586 C C . VAL A 1 79 ? 20.767 -6.020 -3.582 1.00 82.19 79 VAL A C 1
ATOM 588 O O . VAL A 1 79 ? 21.374 -5.192 -2.908 1.00 82.19 79 VAL A O 1
ATOM 591 N N . GLU A 1 80 ? 20.781 -6.023 -4.902 1.00 87.69 80 GLU A N 1
ATOM 592 C CA . GLU A 1 80 ? 21.403 -4.970 -5.693 1.00 87.69 80 GLU A CA 1
ATOM 593 C C . GLU A 1 80 ? 20.486 -4.518 -6.814 1.00 87.69 80 GLU A C 1
ATOM 595 O O . GLU A 1 80 ? 19.637 -5.273 -7.277 1.00 87.69 80 GLU A O 1
ATOM 600 N N . HIS A 1 81 ? 20.631 -3.263 -7.221 1.00 89.19 81 HIS A N 1
ATOM 601 C CA . HIS A 1 81 ? 19.846 -2.731 -8.320 1.00 89.19 81 HIS A CA 1
ATOM 602 C C . HIS A 1 81 ? 20.522 -3.105 -9.635 1.00 89.19 81 HIS A C 1
ATOM 604 O O . HIS A 1 81 ? 21.681 -2.749 -9.851 1.00 89.19 81 HIS A O 1
ATOM 610 N N . VAL A 1 82 ? 19.777 -3.776 -10.508 1.00 90.25 82 VAL A N 1
ATOM 611 C CA . VAL A 1 82 ? 20.178 -4.034 -11.890 1.00 90.25 82 VAL A CA 1
ATOM 612 C C . VAL A 1 82 ? 19.440 -3.024 -12.771 1.00 90.25 82 VAL A C 1
ATOM 614 O O . VAL A 1 82 ? 18.209 -3.080 -12.839 1.00 90.25 82 VAL A O 1
ATOM 617 N N . PRO A 1 83 ? 20.147 -2.072 -13.411 1.00 87.94 83 PRO A N 1
ATOM 618 C CA . PRO A 1 83 ? 19.518 -1.095 -14.290 1.00 87.94 83 PRO A CA 1
ATOM 619 C C . PRO A 1 83 ? 18.741 -1.784 -15.412 1.00 87.94 83 PRO A C 1
ATOM 621 O O . PRO A 1 83 ? 19.269 -2.656 -16.096 1.00 87.94 83 PRO A O 1
ATOM 624 N N . ALA A 1 84 ? 17.498 -1.361 -15.614 1.00 81.38 84 ALA A N 1
ATOM 625 C CA . ALA A 1 84 ? 16.582 -1.957 -16.574 1.00 81.38 84 ALA A CA 1
ATOM 626 C C . ALA A 1 84 ? 15.947 -0.869 -17.448 1.00 81.38 84 ALA A C 1
ATOM 628 O O . ALA A 1 84 ? 15.428 0.122 -16.933 1.00 81.38 84 ALA A O 1
ATOM 629 N N . ASP A 1 85 ? 15.968 -1.050 -18.771 1.00 78.88 85 ASP A N 1
ATOM 630 C CA . ASP A 1 85 ? 15.232 -0.182 -19.693 1.00 78.88 85 ASP A CA 1
ATOM 631 C C . ASP A 1 85 ? 13.836 -0.755 -19.952 1.00 78.88 85 ASP A C 1
ATOM 633 O O . ASP A 1 85 ? 13.656 -1.687 -20.735 1.00 78.88 85 ASP A O 1
ATOM 637 N N . ALA A 1 86 ? 12.824 -0.155 -19.325 1.00 73.31 86 ALA A N 1
ATOM 638 C CA . ALA A 1 86 ? 11.422 -0.534 -19.488 1.00 73.31 86 ALA A CA 1
ATOM 639 C C . ALA A 1 86 ? 10.892 -0.387 -20.935 1.00 73.31 86 ALA A C 1
ATOM 641 O O . ALA A 1 86 ? 9.764 -0.776 -21.222 1.00 73.31 86 ALA A O 1
ATOM 642 N N . ARG A 1 87 ? 11.657 0.177 -21.877 1.00 75.81 87 ARG A N 1
ATOM 643 C CA . ARG A 1 87 ? 11.293 0.180 -23.305 1.00 75.81 87 ARG A CA 1
ATOM 644 C C . ARG A 1 87 ? 11.599 -1.148 -23.998 1.00 75.81 87 ARG A C 1
ATOM 646 O O . ARG A 1 87 ? 11.053 -1.397 -25.069 1.00 75.81 87 ARG A O 1
ATOM 653 N N . ALA A 1 88 ? 12.432 -1.994 -23.393 1.00 79.88 88 ALA A N 1
ATOM 654 C CA . ALA A 1 88 ? 12.840 -3.289 -23.921 1.00 79.88 88 ALA A CA 1
ATOM 655 C C . ALA A 1 88 ? 12.573 -4.395 -22.876 1.00 79.88 88 ALA A C 1
ATOM 657 O O . ALA A 1 88 ? 13.438 -4.687 -22.053 1.00 79.88 88 ALA A O 1
ATOM 658 N N . PRO A 1 89 ? 11.384 -5.029 -22.895 1.00 82.00 89 PRO A N 1
ATOM 659 C CA . PRO A 1 89 ? 11.002 -6.031 -21.897 1.00 82.00 89 PRO A CA 1
ATOM 660 C C . PRO A 1 89 ? 11.858 -7.300 -21.925 1.00 82.00 89 PRO A C 1
ATOM 662 O O . PRO A 1 89 ? 12.238 -7.805 -20.874 1.00 82.00 89 PRO A O 1
ATOM 665 N N . GLU A 1 90 ? 12.196 -7.794 -23.116 1.00 85.69 90 GLU A N 1
ATOM 666 C CA . GLU A 1 90 ? 12.896 -9.073 -23.305 1.00 85.69 90 GLU A CA 1
ATOM 667 C C . GLU A 1 90 ? 14.247 -9.155 -22.563 1.00 85.69 90 GLU A C 1
ATOM 669 O O . GLU A 1 90 ? 14.437 -10.108 -21.802 1.00 85.69 90 GLU A O 1
ATOM 674 N N . PRO A 1 91 ? 15.157 -8.159 -22.674 1.00 85.50 91 PRO A N 1
ATOM 675 C CA . PRO A 1 91 ? 16.378 -8.131 -21.874 1.00 85.50 91 PRO A CA 1
ATOM 676 C C . PRO A 1 91 ? 16.135 -8.261 -20.374 1.00 85.50 91 PRO A C 1
ATOM 678 O O . PRO A 1 91 ? 16.906 -8.926 -19.707 1.00 85.50 91 PRO A O 1
ATOM 681 N N . ILE A 1 92 ? 15.065 -7.668 -19.843 1.00 88.12 92 ILE A N 1
ATOM 682 C CA . ILE A 1 92 ? 14.783 -7.643 -18.403 1.00 88.12 92 ILE A CA 1
ATOM 683 C C . ILE A 1 92 ? 14.246 -8.994 -17.930 1.00 88.12 92 ILE A C 1
ATOM 685 O O . ILE A 1 92 ? 14.662 -9.515 -16.897 1.00 88.12 92 ILE A O 1
ATOM 689 N N . LEU A 1 93 ? 13.294 -9.560 -18.672 1.00 88.44 93 LEU A N 1
ATOM 690 C CA . LEU A 1 93 ? 12.607 -10.794 -18.286 1.00 88.44 93 LEU A CA 1
ATOM 691 C C . LEU A 1 93 ? 13.559 -12.002 -18.322 1.00 88.44 93 LEU A C 1
ATOM 693 O O . LEU A 1 93 ? 13.449 -12.916 -17.497 1.00 88.44 93 LEU A O 1
ATOM 697 N N . HIS A 1 94 ? 14.538 -11.972 -19.226 1.00 88.38 94 HIS A N 1
ATOM 698 C CA . HIS A 1 94 ? 15.466 -13.075 -19.467 1.00 88.38 94 HIS A CA 1
ATOM 699 C C . HIS A 1 94 ? 16.884 -12.854 -18.921 1.00 88.38 94 HIS A C 1
ATOM 701 O O . HIS A 1 94 ? 17.700 -13.769 -19.020 1.00 88.38 94 HIS A O 1
ATOM 707 N N . ASP A 1 95 ? 17.181 -11.715 -18.285 1.00 89.38 95 ASP A N 1
ATOM 708 C CA . ASP A 1 95 ? 18.495 -11.476 -17.675 1.00 89.38 95 ASP A CA 1
ATOM 709 C C . ASP A 1 95 ? 18.747 -12.458 -16.515 1.00 89.38 95 ASP A C 1
ATOM 711 O O . ASP A 1 95 ? 17.982 -12.470 -15.542 1.00 89.38 95 ASP A O 1
ATOM 715 N N . PRO A 1 96 ? 19.792 -13.301 -16.553 1.00 88.44 96 PRO A N 1
ATOM 716 C CA . PRO A 1 96 ? 20.122 -14.168 -15.427 1.00 88.44 96 PRO A CA 1
ATOM 717 C C . PRO A 1 96 ? 20.484 -13.392 -14.149 1.00 88.44 96 PRO A C 1
ATOM 719 O O . PRO A 1 96 ? 20.290 -13.933 -13.064 1.00 88.44 96 PRO A O 1
ATOM 722 N N . ALA A 1 97 ? 20.939 -12.138 -14.243 1.00 89.50 97 ALA A N 1
ATOM 723 C CA . ALA A 1 97 ? 21.260 -11.304 -13.085 1.00 89.50 97 ALA A CA 1
ATOM 724 C C . ALA A 1 97 ? 20.012 -10.761 -12.362 1.00 89.50 97 ALA A C 1
ATOM 726 O O . ALA A 1 97 ? 20.078 -10.414 -11.180 1.00 89.50 97 ALA A O 1
ATOM 727 N N . ILE A 1 98 ? 18.855 -10.698 -13.032 1.00 89.19 98 ILE A N 1
ATOM 728 C CA . ILE A 1 98 ? 17.616 -10.159 -12.456 1.00 89.19 98 ILE A CA 1
ATOM 729 C C . ILE A 1 98 ? 16.828 -11.286 -11.798 1.00 89.19 98 ILE A C 1
ATOM 731 O O . ILE A 1 98 ? 16.241 -12.131 -12.456 1.00 89.19 98 ILE A O 1
ATOM 735 N N . HIS A 1 99 ? 16.745 -11.290 -10.478 1.00 87.69 99 HIS A N 1
ATOM 736 C CA . HIS A 1 99 ? 16.034 -12.319 -9.718 1.00 87.69 99 HIS A CA 1
ATOM 737 C C . HIS A 1 99 ? 14.627 -11.870 -9.304 1.00 87.69 99 HIS A C 1
ATOM 739 O O . HIS A 1 99 ? 13.718 -12.694 -9.155 1.00 87.69 99 HIS A O 1
ATOM 745 N N . ALA A 1 100 ? 14.448 -10.560 -9.117 1.00 87.38 100 ALA A N 1
ATOM 746 C CA . ALA A 1 100 ? 13.175 -9.945 -8.776 1.00 87.38 100 ALA A CA 1
ATOM 747 C C . ALA A 1 100 ? 12.910 -8.682 -9.606 1.00 87.38 100 ALA A C 1
ATOM 749 O O . ALA A 1 100 ? 13.832 -7.953 -9.970 1.00 87.38 100 ALA A O 1
ATOM 750 N N . ILE A 1 101 ? 11.635 -8.413 -9.866 1.00 87.94 101 ILE A N 1
ATOM 751 C CA . ILE A 1 101 ? 11.149 -7.268 -10.632 1.00 87.94 101 ILE A CA 1
ATOM 752 C C . ILE A 1 101 ? 10.179 -6.481 -9.748 1.00 87.94 101 ILE A C 1
ATOM 754 O O . ILE A 1 101 ? 9.123 -6.984 -9.360 1.00 87.94 101 ILE A O 1
ATOM 758 N N . ALA A 1 102 ? 10.535 -5.239 -9.428 1.00 86.69 102 ALA A N 1
ATOM 759 C CA . ALA A 1 102 ? 9.648 -4.277 -8.787 1.00 86.69 102 ALA A CA 1
ATOM 760 C C . ALA A 1 102 ? 8.865 -3.518 -9.870 1.00 86.69 102 ALA A C 1
ATOM 762 O O . ALA A 1 102 ? 9.424 -2.695 -10.600 1.00 86.69 102 ALA A O 1
ATOM 763 N N . VAL A 1 103 ? 7.571 -3.811 -9.999 1.00 85.69 103 VAL A N 1
ATOM 764 C CA . VAL A 1 103 ? 6.694 -3.200 -11.005 1.00 85.69 103 VAL A CA 1
ATOM 765 C C . VAL A 1 103 ? 6.102 -1.913 -10.444 1.00 85.69 103 VAL A C 1
ATOM 767 O O . VAL A 1 103 ? 5.125 -1.926 -9.700 1.00 85.69 103 VAL A O 1
ATOM 770 N N . CYS A 1 104 ? 6.681 -0.792 -10.851 1.00 81.56 104 CYS A N 1
ATOM 771 C CA . CYS A 1 104 ? 6.356 0.551 -10.382 1.00 81.56 104 CYS A CA 1
ATOM 772 C C . CYS A 1 104 ? 5.899 1.447 -11.550 1.00 81.56 104 CYS A C 1
ATOM 774 O O . CYS A 1 104 ? 6.173 2.644 -11.632 1.00 81.56 104 CYS A O 1
ATOM 776 N N . THR A 1 105 ? 5.204 0.841 -12.512 1.00 83.06 105 THR A N 1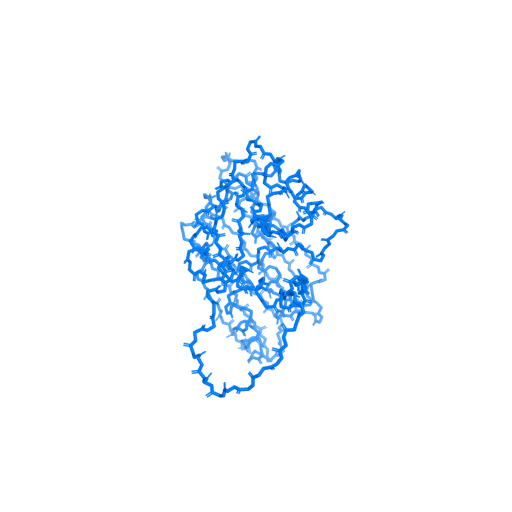
ATOM 777 C CA . THR A 1 105 ? 4.681 1.519 -13.699 1.00 83.06 105 THR A CA 1
ATOM 778 C C . THR A 1 105 ? 3.343 2.211 -13.420 1.00 83.06 105 THR A C 1
ATOM 780 O O . THR A 1 105 ? 2.646 1.876 -12.451 1.00 83.06 105 THR A O 1
ATOM 783 N N . PRO A 1 106 ? 2.935 3.177 -14.265 1.00 79.19 106 PRO A N 1
ATOM 784 C CA . PRO A 1 106 ? 1.585 3.734 -14.233 1.00 79.19 106 PRO A CA 1
ATOM 785 C C . PRO A 1 106 ? 0.503 2.655 -14.439 1.00 79.19 106 PRO A C 1
ATOM 787 O O . PRO A 1 106 ? 0.763 1.674 -15.142 1.00 79.19 106 PRO A O 1
ATOM 790 N N . PRO A 1 107 ? -0.735 2.854 -13.934 1.00 76.56 107 PRO A N 1
ATOM 791 C CA . PRO A 1 107 ? -1.815 1.862 -14.022 1.00 76.56 107 PRO A CA 1
ATOM 792 C C . PRO A 1 107 ? -2.037 1.286 -15.423 1.00 76.56 107 PRO A C 1
ATOM 794 O O . PRO A 1 107 ? -2.223 0.082 -15.573 1.00 76.56 107 PRO A O 1
ATOM 797 N N . ALA A 1 108 ? -1.943 2.133 -16.453 1.00 80.31 108 ALA A N 1
ATOM 798 C CA . ALA A 1 108 ? -2.164 1.756 -17.848 1.00 80.31 108 ALA A CA 1
ATOM 799 C C . ALA A 1 108 ? -1.190 0.684 -18.376 1.00 80.31 108 ALA A C 1
ATOM 801 O O . ALA A 1 108 ? -1.545 -0.063 -19.279 1.00 80.31 108 ALA A O 1
ATOM 802 N N . GLN A 1 109 ? 0.027 0.602 -17.829 1.00 84.00 109 GLN A N 1
ATOM 803 C CA . GLN A 1 109 ? 1.056 -0.362 -18.253 1.00 84.00 109 GLN A CA 1
ATOM 804 C C . GLN A 1 109 ? 1.240 -1.503 -17.249 1.00 84.00 109 GLN A C 1
ATOM 806 O O . GLN A 1 109 ? 1.964 -2.465 -17.501 1.00 84.00 109 GLN A O 1
ATOM 811 N N . ARG A 1 110 ? 0.614 -1.384 -16.082 1.00 81.38 110 ARG A N 1
ATOM 812 C CA . ARG A 1 110 ? 0.924 -2.209 -14.923 1.00 81.38 110 ARG A CA 1
ATOM 813 C C . ARG A 1 110 ? 0.509 -3.656 -15.089 1.00 81.38 110 ARG A C 1
ATOM 815 O O . ARG A 1 110 ? 1.299 -4.533 -14.775 1.00 81.38 110 ARG A O 1
ATOM 822 N N . ALA A 1 111 ? -0.691 -3.894 -15.616 1.00 81.94 111 ALA A N 1
ATOM 823 C CA . ALA A 1 111 ? -1.186 -5.246 -15.868 1.00 81.94 111 ALA A CA 1
ATOM 824 C C . ALA A 1 111 ? -0.230 -6.025 -16.783 1.00 81.94 111 ALA A C 1
ATOM 826 O O . ALA A 1 111 ? 0.208 -7.109 -16.421 1.00 81.94 111 ALA A O 1
ATOM 827 N N . TYR A 1 112 ? 0.193 -5.407 -17.892 1.00 85.88 112 TYR A N 1
ATOM 828 C CA . TYR A 1 112 ? 1.175 -5.990 -18.807 1.00 85.88 112 TYR A CA 1
ATOM 829 C C . TYR A 1 112 ? 2.473 -6.382 -18.089 1.00 85.88 112 TYR A C 1
ATOM 831 O O . TYR A 1 112 ? 2.933 -7.512 -18.219 1.00 85.88 112 TYR A O 1
ATOM 839 N N . TRP A 1 113 ? 3.054 -5.467 -17.308 1.00 86.81 113 TRP A N 1
ATOM 840 C CA . TRP A 1 113 ? 4.318 -5.730 -16.619 1.00 86.81 113 TRP A CA 1
ATOM 841 C C . TRP A 1 113 ? 4.204 -6.762 -15.503 1.00 86.81 113 TRP A C 1
ATOM 843 O O . TRP A 1 113 ? 5.133 -7.542 -15.317 1.00 86.81 113 TRP A O 1
ATOM 853 N N . LEU A 1 114 ? 3.084 -6.787 -14.779 1.00 84.31 114 LEU A N 1
ATOM 854 C CA . LEU A 1 114 ? 2.817 -7.821 -13.782 1.00 84.31 114 LEU A CA 1
ATOM 855 C C . LEU A 1 114 ? 2.713 -9.194 -14.444 1.00 84.31 114 LEU A C 1
ATOM 857 O O . LEU A 1 114 ? 3.386 -10.121 -14.004 1.00 84.31 114 LEU A O 1
ATOM 861 N N . ASP A 1 115 ? 1.936 -9.312 -15.521 1.00 83.44 115 ASP A N 1
ATOM 862 C CA . ASP A 1 115 ? 1.750 -10.577 -16.233 1.00 83.44 115 ASP A CA 1
ATOM 863 C C . ASP A 1 115 ? 3.066 -11.068 -16.851 1.00 83.44 115 ASP A C 1
ATOM 865 O O . ASP A 1 115 ? 3.440 -12.228 -16.678 1.00 83.44 115 ASP A O 1
ATOM 869 N N . ALA A 1 116 ? 3.810 -10.175 -17.509 1.00 86.69 116 ALA A N 1
ATOM 870 C CA . ALA A 1 116 ? 5.095 -10.498 -18.118 1.00 86.69 116 ALA A CA 1
ATOM 871 C C . ALA A 1 116 ? 6.141 -10.926 -17.072 1.00 86.69 116 ALA A C 1
ATOM 873 O O . ALA A 1 116 ? 6.834 -11.924 -17.264 1.00 86.69 116 ALA A O 1
ATOM 874 N N . ALA A 1 117 ? 6.228 -10.215 -15.943 1.00 86.62 117 ALA A N 1
ATOM 875 C CA . ALA A 1 117 ? 7.166 -10.536 -14.869 1.00 86.62 117 ALA A CA 1
ATOM 876 C C . ALA A 1 117 ? 6.799 -11.831 -14.121 1.00 86.62 117 ALA A C 1
ATOM 878 O O . ALA A 1 117 ? 7.682 -12.577 -13.703 1.00 86.62 117 ALA A O 1
ATOM 879 N N . LEU A 1 118 ? 5.504 -12.129 -13.963 1.00 84.25 118 LEU A N 1
ATOM 880 C CA . LEU A 1 118 ? 5.051 -13.389 -13.366 1.00 84.25 118 LEU A CA 1
ATOM 881 C C . LEU A 1 118 ? 5.293 -14.582 -14.300 1.00 84.25 118 LEU A C 1
ATOM 883 O O . LEU A 1 118 ? 5.573 -15.681 -13.821 1.00 84.25 118 LEU A O 1
ATOM 887 N N . ALA A 1 119 ? 5.203 -14.375 -15.616 1.00 85.06 119 ALA A N 1
ATOM 888 C CA . ALA A 1 119 ? 5.477 -15.398 -16.622 1.00 85.06 119 ALA A CA 1
ATOM 889 C C . ALA A 1 119 ? 6.975 -15.707 -16.793 1.00 85.06 119 ALA A C 1
ATOM 891 O O . ALA A 1 119 ? 7.315 -16.784 -17.274 1.00 85.06 119 ALA A O 1
ATOM 892 N N . SER A 1 120 ? 7.870 -14.801 -16.386 1.00 84.38 120 SER A N 1
ATOM 893 C CA . SER A 1 120 ? 9.326 -14.958 -16.521 1.00 84.38 120 SER A CA 1
ATOM 894 C C . SER A 1 120 ? 9.996 -15.675 -15.346 1.00 84.38 120 SER A C 1
ATOM 896 O O . SER A 1 120 ? 11.215 -15.613 -15.188 1.00 84.38 120 SER A O 1
ATOM 898 N N . ASP A 1 121 ? 9.211 -16.357 -14.507 1.00 80.25 121 ASP A N 1
ATOM 899 C CA . ASP A 1 121 ? 9.699 -17.105 -13.348 1.00 80.25 121 ASP A CA 1
ATOM 900 C C . ASP A 1 121 ? 10.457 -16.247 -12.306 1.00 80.25 121 ASP A C 1
ATOM 902 O O . ASP A 1 121 ? 11.137 -16.781 -11.426 1.00 80.25 121 ASP A O 1
ATOM 906 N N . ARG A 1 122 ? 10.298 -14.919 -12.317 1.00 82.75 122 ARG A N 1
ATOM 907 C CA . ARG A 1 122 ? 10.927 -14.016 -11.338 1.00 82.75 122 ARG A CA 1
ATOM 908 C C . ARG A 1 122 ? 10.042 -13.780 -10.119 1.00 82.75 122 ARG A C 1
ATOM 910 O O . ARG A 1 122 ? 8.833 -14.005 -10.142 1.00 82.75 122 ARG A O 1
ATOM 917 N N . TRP A 1 123 ? 10.650 -13.295 -9.038 1.00 85.56 123 TRP A N 1
ATOM 918 C CA . TRP A 1 123 ? 9.881 -12.674 -7.960 1.00 85.56 123 TRP A CA 1
ATOM 919 C C . TRP A 1 123 ? 9.332 -11.334 -8.434 1.00 85.56 123 TRP A C 1
ATOM 921 O O . TRP A 1 123 ? 10.065 -10.525 -8.990 1.00 85.56 123 TRP A O 1
ATOM 931 N N . VAL A 1 124 ? 8.056 -11.078 -8.187 1.00 84.12 124 VAL A N 1
ATOM 932 C CA . VAL A 1 124 ? 7.393 -9.838 -8.582 1.00 84.12 124 VAL A CA 1
ATOM 933 C C . VAL A 1 124 ? 6.974 -9.092 -7.336 1.00 84.12 124 VAL A C 1
ATOM 935 O O . VAL A 1 124 ? 6.297 -9.652 -6.473 1.00 84.12 124 VAL A O 1
ATOM 938 N N . VAL A 1 125 ? 7.369 -7.826 -7.243 1.00 80.81 125 VAL A N 1
ATOM 939 C CA . VAL A 1 125 ? 6.949 -6.932 -6.166 1.00 80.81 125 VAL A CA 1
ATOM 940 C C . VAL A 1 125 ? 6.127 -5.790 -6.749 1.00 80.81 125 VAL A C 1
ATOM 942 O O . VAL A 1 125 ? 6.534 -5.188 -7.738 1.00 80.81 125 VAL A O 1
ATOM 945 N N . THR A 1 126 ? 4.961 -5.504 -6.167 1.00 77.00 126 THR A N 1
ATOM 946 C CA . THR A 1 126 ? 4.030 -4.489 -6.688 1.00 77.00 126 THR A CA 1
ATOM 947 C C . THR A 1 126 ? 3.439 -3.619 -5.584 1.00 77.00 126 THR A C 1
ATOM 949 O O . THR A 1 126 ? 3.021 -4.169 -4.565 1.00 77.00 126 THR A O 1
ATOM 952 N N . PRO A 1 127 ? 3.314 -2.292 -5.778 1.00 62.47 127 PRO A N 1
ATOM 953 C CA . PRO A 1 127 ? 2.820 -1.370 -4.766 1.00 62.47 127 PRO A CA 1
ATOM 954 C C . PRO A 1 127 ? 1.307 -1.404 -4.508 1.00 62.47 127 PRO A C 1
ATOM 956 O O . PRO A 1 127 ? 0.764 -0.443 -3.978 1.00 62.47 127 PRO A O 1
ATOM 959 N N . LEU A 1 128 ? 0.581 -2.450 -4.921 1.00 63.00 128 LEU A N 1
ATOM 960 C CA . LEU A 1 128 ? -0.884 -2.401 -5.007 1.00 63.00 128 LEU A CA 1
ATOM 961 C C . LEU A 1 128 ? -1.598 -3.633 -4.493 1.00 63.00 128 LEU A C 1
ATOM 963 O O . LEU A 1 128 ? -1.156 -4.766 -4.663 1.00 63.00 128 LEU A O 1
ATOM 967 N N . THR A 1 129 ? -2.793 -3.369 -3.974 1.00 55.44 129 THR A N 1
ATOM 968 C CA . THR A 1 129 ? -3.743 -4.353 -3.448 1.00 55.44 129 THR A CA 1
ATOM 969 C C . THR A 1 129 ? -4.615 -5.018 -4.517 1.00 55.44 129 THR A C 1
ATOM 971 O O . THR A 1 129 ? -5.172 -6.082 -4.259 1.00 55.44 129 THR A O 1
ATOM 974 N N . SER A 1 130 ? -4.723 -4.441 -5.719 1.00 54.31 130 SER A N 1
ATOM 975 C CA . SER A 1 130 ? -5.468 -5.027 -6.841 1.00 54.31 130 SER A CA 1
ATOM 976 C C . SER A 1 130 ? -4.506 -5.669 -7.837 1.00 54.31 130 SER A C 1
ATOM 978 O O . SER A 1 130 ? -3.993 -5.028 -8.752 1.00 54.31 130 SER A O 1
ATOM 980 N N . VAL A 1 131 ? -4.232 -6.956 -7.640 1.00 56.12 131 VAL A N 1
ATOM 981 C CA . VAL A 1 131 ? -3.472 -7.753 -8.609 1.00 56.12 131 VAL A CA 1
ATOM 982 C C . VAL A 1 131 ? -4.461 -8.593 -9.417 1.00 56.12 131 VAL A C 1
ATOM 984 O O . VAL A 1 131 ? -5.317 -9.242 -8.807 1.00 56.12 131 VAL A O 1
ATOM 987 N N . PRO A 1 132 ? -4.391 -8.594 -10.763 1.00 50.19 132 PRO A N 1
ATOM 988 C CA . PRO A 1 132 ? -5.192 -9.499 -11.571 1.00 50.19 132 PRO A CA 1
ATOM 989 C C . PRO A 1 132 ? -4.956 -10.943 -11.122 1.00 50.19 132 PRO A C 1
ATOM 991 O O . PRO A 1 132 ? -3.827 -11.407 -10.963 1.00 50.19 132 PRO A O 1
ATOM 994 N N . THR A 1 133 ? -6.046 -11.656 -10.875 1.00 52.53 133 THR A N 1
ATOM 995 C CA . THR A 1 133 ? -6.043 -13.067 -10.503 1.00 52.53 133 THR A CA 1
ATOM 996 C C . THR A 1 133 ? -5.537 -13.917 -11.665 1.00 52.53 133 THR A C 1
ATOM 998 O O . THR A 1 133 ? -6.338 -14.296 -12.516 1.00 52.53 133 THR A O 1
ATOM 1001 N N . ALA A 1 134 ? -4.248 -14.270 -11.708 1.00 45.69 134 ALA A N 1
ATOM 1002 C CA . ALA A 1 134 ? -3.801 -15.379 -12.553 1.00 45.69 134 ALA A CA 1
ATOM 1003 C C . ALA A 1 134 ? -2.449 -16.008 -12.149 1.00 45.69 134 ALA A C 1
ATOM 1005 O O . ALA A 1 134 ? -1.373 -15.452 -12.320 1.00 45.69 134 ALA A O 1
ATOM 1006 N N . ARG A 1 135 ? -2.556 -17.275 -11.731 1.00 50.53 135 ARG A N 1
ATOM 1007 C CA . ARG A 1 135 ? -1.668 -18.419 -12.028 1.00 50.53 135 ARG A CA 1
ATOM 1008 C C . ARG A 1 135 ? -0.308 -18.586 -11.338 1.00 50.53 135 ARG A C 1
ATOM 1010 O O . ARG A 1 135 ? 0.115 -19.735 -11.274 1.00 50.53 135 ARG A O 1
ATOM 1017 N N . SER A 1 136 ? 0.318 -17.580 -10.724 1.00 52.25 136 SER A N 1
ATOM 1018 C CA . SER A 1 136 ? 1.541 -17.826 -9.922 1.00 52.25 136 SER A CA 1
ATOM 1019 C C . SER A 1 136 ? 1.661 -16.926 -8.687 1.00 52.25 136 SER A C 1
ATOM 1021 O O . SER A 1 136 ? 2.569 -16.113 -8.543 1.00 52.25 136 SER A O 1
ATOM 1023 N N . ALA A 1 137 ? 0.719 -17.073 -7.751 1.00 56.41 137 ALA A N 1
ATOM 1024 C CA . ALA A 1 137 ? 0.713 -16.313 -6.495 1.00 56.41 137 ALA A CA 1
ATOM 1025 C C . ALA A 1 137 ? 1.927 -16.601 -5.582 1.00 56.41 137 ALA A C 1
ATOM 1027 O O . ALA A 1 137 ? 2.162 -15.865 -4.629 1.00 56.41 137 ALA A O 1
ATOM 1028 N N . SER A 1 138 ? 2.704 -17.656 -5.851 1.00 60.00 138 SER A N 1
ATOM 1029 C CA . SER A 1 138 ? 3.847 -18.057 -5.020 1.00 60.00 138 SER A CA 1
ATOM 1030 C C . SER A 1 138 ? 5.046 -17.114 -5.131 1.00 60.00 138 SER A C 1
ATOM 1032 O O . SER A 1 138 ? 5.818 -17.021 -4.177 1.00 60.00 138 SER A O 1
ATOM 1034 N N . ARG A 1 139 ? 5.194 -16.400 -6.257 1.00 72.50 139 ARG A N 1
ATOM 1035 C CA . ARG A 1 139 ? 6.298 -15.453 -6.506 1.00 72.50 139 ARG A CA 1
ATOM 1036 C C . ARG A 1 139 ? 5.864 -13.989 -6.533 1.00 72.50 139 ARG A C 1
ATOM 1038 O O . ARG A 1 139 ? 6.664 -13.116 -6.848 1.00 72.50 139 ARG A O 1
ATOM 1045 N N . LEU A 1 140 ? 4.623 -13.709 -6.150 1.00 74.50 140 LEU A N 1
ATOM 1046 C CA . LEU A 1 140 ? 4.087 -12.359 -6.045 1.00 74.50 140 LEU A CA 1
ATOM 1047 C C . LEU A 1 140 ? 4.182 -11.849 -4.603 1.00 74.50 140 LEU A C 1
ATOM 1049 O O . LEU A 1 140 ? 3.770 -12.519 -3.655 1.00 74.50 140 LEU A O 1
ATOM 1053 N N . ARG A 1 141 ? 4.669 -10.622 -4.436 1.00 74.31 141 ARG A N 1
ATOM 1054 C CA . ARG A 1 141 ? 4.651 -9.883 -3.175 1.00 74.31 141 ARG A CA 1
ATOM 1055 C C . ARG A 1 141 ? 4.012 -8.519 -3.389 1.00 74.31 141 ARG A C 1
ATOM 1057 O O . ARG A 1 141 ? 4.369 -7.775 -4.295 1.00 74.31 141 ARG A O 1
ATOM 1064 N N . VAL A 1 142 ? 3.067 -8.194 -2.522 1.00 71.31 142 VAL A N 1
ATOM 1065 C CA . VAL A 1 142 ? 2.432 -6.880 -2.482 1.00 71.31 142 VAL A CA 1
ATOM 1066 C C . VAL A 1 142 ? 3.209 -6.000 -1.507 1.00 71.31 142 VAL A C 1
ATOM 1068 O O . VAL A 1 142 ? 3.446 -6.437 -0.382 1.00 71.31 142 VAL A O 1
ATOM 1071 N N . ASP A 1 143 ? 3.602 -4.798 -1.936 1.00 68.25 143 ASP A N 1
ATOM 1072 C CA . ASP A 1 143 ? 4.181 -3.757 -1.082 1.00 68.25 143 ASP A CA 1
ATOM 1073 C C . ASP A 1 143 ? 3.162 -3.321 -0.040 1.00 68.25 143 ASP A C 1
ATOM 1075 O O . ASP A 1 143 ? 2.204 -2.638 -0.377 1.00 68.25 143 ASP A O 1
ATOM 1079 N N . ALA A 1 144 ? 3.330 -3.739 1.211 1.00 67.00 144 ALA A N 1
ATOM 1080 C CA . ALA A 1 144 ? 2.416 -3.389 2.288 1.00 67.00 144 ALA A CA 1
ATOM 1081 C C . ALA A 1 144 ? 3.141 -2.490 3.297 1.00 67.00 144 ALA A C 1
ATOM 1083 O O . ALA A 1 144 ? 3.539 -2.962 4.370 1.00 67.00 144 ALA A O 1
ATOM 1084 N N . PRO A 1 145 ? 3.316 -1.191 2.990 1.00 62.78 145 PRO A N 1
ATOM 1085 C CA . PRO A 1 145 ? 4.209 -0.315 3.735 1.00 62.78 145 PRO A CA 1
ATOM 1086 C C . PRO A 1 145 ? 3.860 -0.247 5.227 1.00 62.78 145 PRO A C 1
ATOM 1088 O O . PRO A 1 145 ? 4.747 -0.296 6.073 1.00 62.78 145 PRO A O 1
ATOM 1091 N N . LEU A 1 146 ? 2.573 -0.234 5.586 1.00 64.56 146 LEU A N 1
ATOM 1092 C CA . LEU A 1 146 ? 2.168 -0.223 6.995 1.00 64.56 146 LEU A CA 1
ATOM 1093 C C . LEU A 1 146 ? 2.458 -1.546 7.715 1.00 64.56 146 LEU A C 1
ATOM 1095 O O . LEU A 1 146 ? 2.911 -1.521 8.859 1.00 64.56 146 LEU A O 1
ATOM 1099 N N . LEU A 1 147 ? 2.262 -2.687 7.051 1.00 65.06 147 LEU A N 1
ATOM 1100 C CA . LEU A 1 147 ? 2.440 -4.012 7.659 1.00 65.06 147 LEU A CA 1
ATOM 1101 C C . LEU A 1 147 ? 3.903 -4.364 7.908 1.00 65.06 147 LEU A C 1
ATOM 1103 O O . LEU A 1 147 ? 4.217 -5.183 8.765 1.00 65.06 147 LEU A O 1
ATOM 1107 N N . TRP A 1 148 ? 4.819 -3.743 7.173 1.00 61.44 148 TRP A N 1
ATOM 1108 C CA . TRP A 1 148 ? 6.244 -4.004 7.337 1.00 61.44 148 TRP A CA 1
ATOM 1109 C C . TRP A 1 148 ? 6.913 -3.092 8.351 1.00 61.44 148 TRP A C 1
ATOM 1111 O O . TRP A 1 148 ? 8.094 -3.257 8.644 1.00 61.44 148 TRP A O 1
ATOM 1121 N N . THR A 1 149 ? 6.183 -2.161 8.955 1.00 64.69 149 THR A N 1
ATOM 1122 C CA . THR A 1 149 ? 6.676 -1.408 10.114 1.00 64.69 149 THR A CA 1
ATOM 1123 C C . THR A 1 149 ? 6.388 -2.154 11.420 1.00 64.69 149 THR A C 1
ATOM 1125 O O . THR A 1 149 ? 5.891 -3.275 11.421 1.00 64.69 149 THR A O 1
ATOM 1128 N N . LYS A 1 150 ? 6.716 -1.547 12.565 1.00 70.62 150 LYS A N 1
ATOM 1129 C CA . LYS A 1 150 ? 6.263 -2.051 13.871 1.00 70.62 150 LYS A CA 1
ATOM 1130 C C . LYS A 1 150 ? 4.765 -1.810 14.117 1.00 70.62 150 LYS A C 1
ATOM 1132 O O . LYS A 1 150 ? 4.261 -2.243 15.144 1.00 70.62 150 LYS A O 1
ATOM 1137 N N . ALA A 1 151 ? 4.064 -1.165 13.179 1.00 72.38 151 ALA A N 1
ATOM 1138 C CA . ALA A 1 151 ? 2.673 -0.764 13.333 1.00 72.38 151 ALA A CA 1
ATOM 1139 C C . ALA A 1 151 ? 1.736 -1.916 13.697 1.00 72.38 151 ALA A C 1
ATOM 1141 O O . ALA A 1 151 ? 0.887 -1.741 14.559 1.00 72.38 151 ALA A O 1
ATOM 1142 N N . GLU A 1 152 ? 1.889 -3.080 13.062 1.00 78.06 152 GLU A N 1
ATOM 1143 C CA . GLU A 1 152 ? 1.058 -4.247 13.371 1.00 78.06 152 GLU A CA 1
ATOM 1144 C C . GLU A 1 152 ? 1.263 -4.712 14.814 1.00 78.06 152 GLU A C 1
ATOM 1146 O O . GLU A 1 152 ? 0.299 -4.839 15.561 1.00 78.06 152 GLU A O 1
ATOM 1151 N N . ALA A 1 153 ? 2.518 -4.912 15.222 1.00 77.75 153 ALA A N 1
ATOM 1152 C CA . ALA A 1 153 ? 2.837 -5.389 16.564 1.00 77.75 153 ALA A CA 1
ATOM 1153 C C . ALA A 1 153 ? 2.387 -4.391 17.644 1.00 77.75 153 ALA A C 1
ATOM 1155 O O . ALA A 1 153 ? 1.788 -4.787 18.638 1.00 77.75 153 ALA A O 1
ATOM 1156 N N . GLU A 1 154 ? 2.630 -3.098 17.422 1.00 80.06 154 GLU A N 1
ATOM 1157 C CA . GLU A 1 154 ? 2.264 -2.035 18.361 1.00 80.06 154 GLU A CA 1
ATOM 1158 C C . GLU A 1 154 ? 0.741 -1.852 18.447 1.00 80.06 154 GLU A C 1
ATOM 1160 O O . GLU A 1 154 ? 0.204 -1.681 19.541 1.00 80.06 154 GLU A O 1
ATOM 1165 N N . LEU A 1 155 ? 0.014 -1.941 17.326 1.00 81.56 155 LEU A N 1
ATOM 1166 C CA . LEU A 1 155 ? -1.447 -1.872 17.341 1.00 81.56 155 LEU A CA 1
ATOM 1167 C C . LEU A 1 155 ? -2.066 -3.102 18.018 1.00 81.56 155 LEU A C 1
ATOM 1169 O O . LEU A 1 155 ? -3.001 -2.946 18.802 1.00 81.56 155 LEU A O 1
ATOM 1173 N N . ALA A 1 156 ? -1.536 -4.300 17.760 1.00 82.50 156 ALA A N 1
ATOM 1174 C CA . ALA A 1 156 ? -1.995 -5.533 18.395 1.00 82.50 156 ALA A CA 1
ATOM 1175 C C . ALA A 1 156 ? -1.762 -5.519 19.916 1.00 82.50 156 ALA A C 1
ATOM 1177 O O . ALA A 1 156 ? -2.658 -5.871 20.680 1.00 82.50 156 ALA A O 1
ATOM 1178 N N . GLU A 1 157 ? -0.595 -5.049 20.370 1.00 82.75 157 GLU A N 1
ATOM 1179 C CA . GLU A 1 157 ? -0.303 -4.880 21.798 1.00 82.75 157 GLU A CA 1
ATOM 1180 C C . GLU A 1 157 ? -1.310 -3.929 22.463 1.00 82.75 157 GLU A C 1
ATOM 1182 O O . GLU A 1 157 ? -1.880 -4.247 23.507 1.00 82.75 157 GLU A O 1
ATOM 1187 N N . ARG A 1 158 ? -1.589 -2.782 21.829 1.00 78.25 158 ARG A N 1
ATOM 1188 C CA . ARG A 1 158 ? -2.545 -1.791 22.346 1.00 78.25 158 ARG A CA 1
ATOM 1189 C C . ARG A 1 158 ? -3.977 -2.303 22.360 1.00 78.25 158 ARG A C 1
ATOM 1191 O O . ARG A 1 158 ? -4.682 -2.041 23.330 1.00 78.25 158 ARG A O 1
ATOM 1198 N N . ALA A 1 159 ? -4.400 -3.021 21.322 1.00 80.81 159 ALA A N 1
ATOM 1199 C CA . ALA A 1 159 ? -5.701 -3.680 21.302 1.00 80.81 159 ALA A CA 1
ATOM 1200 C C . ALA A 1 159 ? -5.821 -4.678 22.464 1.00 80.81 159 ALA A C 1
ATOM 1202 O O . ALA A 1 159 ? -6.828 -4.676 23.165 1.00 80.81 159 ALA A O 1
ATOM 1203 N N . GLY A 1 160 ? -4.752 -5.428 22.754 1.00 81.81 160 GLY A N 1
ATOM 1204 C CA . GLY A 1 160 ? -4.687 -6.317 23.915 1.00 81.81 160 GLY A CA 1
ATOM 1205 C C . GLY A 1 160 ? -4.826 -5.600 25.265 1.00 81.81 160 GLY A C 1
ATOM 1206 O O . GLY A 1 160 ? -5.421 -6.153 26.184 1.00 81.81 160 GLY A O 1
ATOM 1207 N N . TRP A 1 161 ? -4.326 -4.366 25.404 1.00 82.00 161 TRP A N 1
ATOM 1208 C CA . TRP A 1 161 ? -4.482 -3.576 26.640 1.00 82.00 161 TRP A CA 1
ATOM 1209 C C . TRP A 1 161 ? -5.888 -3.007 26.827 1.00 82.00 161 TRP A C 1
ATOM 1211 O O . TRP A 1 161 ? -6.280 -2.709 27.953 1.00 82.00 161 TRP A O 1
ATOM 1221 N N . VAL A 1 162 ? -6.614 -2.794 25.729 1.00 80.06 162 VAL A N 1
ATOM 1222 C CA . VAL A 1 162 ? -7.987 -2.279 25.758 1.00 80.06 162 VAL A CA 1
ATOM 1223 C C . VAL A 1 162 ? -8.976 -3.353 26.223 1.00 80.06 162 VAL A C 1
ATOM 1225 O O . VAL A 1 162 ? -10.036 -2.988 26.718 1.00 80.06 162 VAL A O 1
ATOM 1228 N N . GLY A 1 163 ? -8.618 -4.639 26.130 1.00 81.19 163 GLY A N 1
ATOM 1229 C CA . GLY A 1 163 ? -9.492 -5.746 26.507 1.00 81.19 163 GLY A CA 1
ATOM 1230 C C . GLY A 1 163 ? -10.510 -6.033 25.410 1.00 81.19 163 GLY A C 1
ATOM 1231 O O . GLY A 1 163 ? -10.128 -6.270 24.261 1.00 81.19 163 GLY A O 1
ATOM 1232 N N . ASP A 1 164 ? -11.797 -5.988 25.751 1.00 87.12 164 ASP A N 1
ATOM 1233 C CA . ASP A 1 164 ? -12.870 -6.198 24.781 1.00 87.12 164 ASP A CA 1
ATOM 1234 C C . ASP A 1 164 ? -13.034 -4.937 23.924 1.00 87.12 164 ASP A C 1
ATOM 1236 O O . ASP A 1 164 ? -13.693 -3.958 24.293 1.00 87.12 164 ASP A O 1
ATOM 1240 N N . VAL A 1 165 ? -12.377 -4.947 22.763 1.00 87.62 165 VAL A N 1
ATOM 1241 C CA . VAL A 1 165 ? -12.458 -3.865 21.779 1.00 87.62 165 VAL A CA 1
ATOM 1242 C C . VAL A 1 165 ? -13.886 -3.777 21.244 1.00 87.62 165 VAL A C 1
ATOM 1244 O O . VAL A 1 165 ? -14.420 -4.754 20.733 1.00 87.62 165 VAL A O 1
ATOM 1247 N N . SER A 1 166 ? -14.490 -2.591 21.312 1.00 91.50 166 SER A N 1
ATOM 1248 C CA . SER A 1 166 ? -15.839 -2.327 20.796 1.00 91.50 166 SER A CA 1
ATOM 1249 C C . SER A 1 166 ? -15.848 -1.353 19.623 1.00 91.50 166 SER A C 1
ATOM 1251 O O . SER A 1 166 ? -16.747 -1.408 18.783 1.00 91.50 166 SER A O 1
ATOM 1253 N N . TYR A 1 167 ? -14.839 -0.481 19.531 1.00 93.00 167 TYR A N 1
ATOM 1254 C CA . TYR A 1 167 ? -14.784 0.526 18.482 1.00 93.00 167 TYR A CA 1
ATOM 1255 C C . TYR A 1 167 ? -13.355 0.896 18.071 1.00 93.00 167 TYR A C 1
ATOM 1257 O O . TYR A 1 167 ? -12.453 1.008 18.906 1.00 93.00 167 TYR A O 1
ATOM 1265 N N . VAL A 1 168 ? -13.156 1.148 16.775 1.00 92.69 168 VAL A N 1
ATOM 1266 C CA . VAL A 1 168 ? -11.886 1.631 16.219 1.00 92.69 168 VAL A CA 1
ATOM 1267 C C . VAL A 1 168 ? -12.076 2.862 15.340 1.00 92.69 168 VAL A C 1
ATOM 1269 O O . VAL A 1 168 ? -12.986 2.946 14.524 1.00 92.69 168 VAL A O 1
ATOM 1272 N N . ARG A 1 169 ? -11.180 3.838 15.455 1.00 93.75 169 ARG A N 1
ATOM 1273 C CA . ARG A 1 169 ? -11.133 4.994 14.558 1.00 93.75 169 ARG A CA 1
ATOM 1274 C C . ARG A 1 169 ? -9.763 5.077 13.920 1.00 93.75 169 ARG A C 1
ATOM 1276 O O . ARG A 1 169 ? -8.779 5.309 14.607 1.00 93.75 169 ARG A O 1
ATOM 1283 N N . ALA A 1 170 ? -9.707 4.942 12.608 1.00 91.31 170 ALA A N 1
ATOM 1284 C CA . ALA A 1 170 ? -8.486 4.983 11.835 1.00 91.31 170 ALA A CA 1
ATOM 1285 C C . ALA A 1 170 ? -8.490 6.197 10.903 1.00 91.31 170 ALA A C 1
ATOM 1287 O O . ALA A 1 170 ? -9.472 6.469 10.213 1.00 91.31 170 ALA A O 1
ATOM 1288 N N . ARG A 1 171 ? -7.384 6.932 10.881 1.00 90.69 171 ARG A N 1
ATOM 1289 C CA . ARG A 1 171 ? -7.157 8.062 9.991 1.00 90.69 171 ARG A CA 1
ATOM 1290 C C . ARG A 1 171 ? -5.828 7.901 9.274 1.00 90.69 171 ARG A C 1
ATOM 1292 O O . ARG A 1 171 ? -4.846 7.513 9.897 1.00 90.69 171 ARG A O 1
ATOM 1299 N N . MET A 1 172 ? -5.771 8.266 8.003 1.00 87.06 172 MET A N 1
ATOM 1300 C CA . MET A 1 172 ? -4.517 8.458 7.286 1.00 87.06 172 MET A CA 1
ATOM 1301 C C . MET A 1 172 ? -4.574 9.715 6.432 1.00 87.06 172 MET A C 1
ATOM 1303 O O . MET A 1 172 ? -5.548 9.957 5.725 1.00 87.06 172 MET A O 1
ATOM 1307 N N . ARG A 1 173 ? -3.504 10.499 6.476 1.00 87.12 173 ARG A N 1
ATOM 1308 C CA . ARG A 1 173 ? -3.269 11.599 5.553 1.00 87.12 173 ARG A CA 1
ATOM 1309 C C . ARG A 1 173 ? -2.052 11.299 4.716 1.00 87.12 173 ARG A C 1
ATOM 1311 O O . ARG A 1 173 ? -1.027 10.869 5.243 1.00 87.12 173 ARG A O 1
ATOM 1318 N N . ILE A 1 174 ? -2.146 11.567 3.423 1.00 83.44 174 ILE A N 1
ATOM 1319 C CA . ILE A 1 174 ? -1.006 11.463 2.516 1.00 83.44 174 ILE A CA 1
ATOM 1320 C C . ILE A 1 174 ? -0.900 12.712 1.635 1.00 83.44 174 ILE A C 1
ATOM 1322 O O . ILE A 1 174 ? -1.916 13.280 1.240 1.00 83.44 174 ILE A O 1
ATOM 1326 N N . PRO A 1 175 ? 0.311 13.142 1.258 1.00 83.44 175 PRO A N 1
ATOM 1327 C CA . PRO A 1 175 ? 0.489 14.201 0.282 1.00 83.44 175 PRO A CA 1
ATOM 1328 C C . PRO A 1 175 ? -0.162 13.821 -1.047 1.00 83.44 175 PRO A C 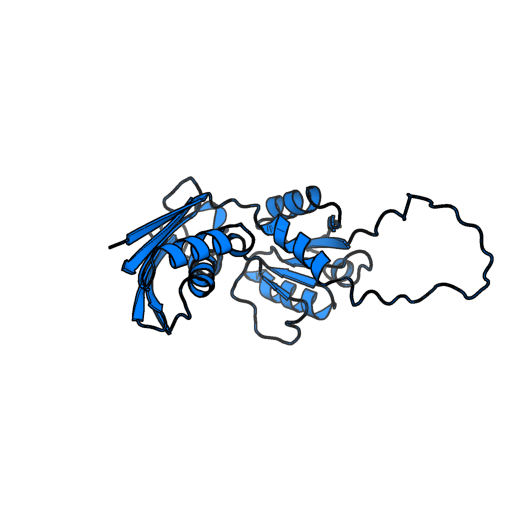1
ATOM 1330 O O . PRO A 1 175 ? 0.117 12.757 -1.593 1.00 83.44 175 PRO A O 1
ATOM 1333 N N . HIS A 1 176 ? -0.953 14.722 -1.627 1.00 83.56 176 HIS A N 1
ATOM 1334 C CA . HIS A 1 176 ? -1.638 14.472 -2.903 1.00 83.56 176 HIS A CA 1
ATOM 1335 C C . HIS A 1 176 ? -0.689 14.056 -4.040 1.00 83.56 176 HIS A C 1
ATOM 1337 O O . HIS A 1 176 ? -1.015 13.195 -4.851 1.00 83.56 176 HIS A O 1
ATOM 1343 N N . ARG A 1 177 ? 0.538 14.593 -4.064 1.00 79.38 177 ARG A N 1
ATOM 1344 C CA . ARG A 1 177 ? 1.583 14.191 -5.025 1.00 79.38 177 ARG A CA 1
ATOM 1345 C C . ARG A 1 177 ? 1.904 12.690 -4.999 1.00 79.38 177 ARG A C 1
ATOM 1347 O O . ARG A 1 177 ? 2.418 12.173 -5.980 1.00 79.38 177 ARG A O 1
ATOM 1354 N N . TRP A 1 178 ? 1.603 11.990 -3.905 1.00 78.12 178 TRP A N 1
ATOM 1355 C CA . TRP A 1 178 ? 1.791 10.546 -3.776 1.00 78.12 178 TRP A CA 1
ATOM 1356 C C . TRP A 1 178 ? 0.642 9.734 -4.360 1.00 78.12 178 TRP A C 1
ATOM 1358 O O . TRP A 1 178 ? 0.715 8.515 -4.295 1.00 78.12 178 TRP A O 1
ATOM 1368 N N . LEU A 1 179 ? -0.406 10.359 -4.904 1.00 77.62 179 LEU A N 1
ATOM 1369 C CA . LEU A 1 179 ? -1.446 9.654 -5.654 1.00 77.62 179 LEU A CA 1
ATOM 1370 C C . LEU A 1 179 ? -0.983 9.267 -7.053 1.00 77.62 179 LEU A C 1
ATOM 1372 O O . LEU A 1 179 ? -1.438 8.261 -7.584 1.00 77.62 179 LEU A O 1
ATOM 1376 N N . LEU A 1 180 ? -0.055 10.034 -7.638 1.00 74.69 180 LEU A N 1
ATOM 1377 C CA . LEU A 1 180 ? 0.565 9.699 -8.918 1.00 74.69 180 LEU A CA 1
ATOM 1378 C C . LEU A 1 180 ? -0.475 9.428 -10.034 1.00 74.69 180 LEU A C 1
ATOM 1380 O O . LEU A 1 180 ? -0.281 8.564 -10.885 1.00 74.69 180 LEU A O 1
ATOM 1384 N N . GLY A 1 181 ? -1.570 10.197 -10.051 1.00 75.94 181 GLY A N 1
ATOM 1385 C CA . GLY A 1 181 ? -2.658 10.064 -11.031 1.00 75.94 181 GLY A CA 1
ATOM 1386 C C . GLY A 1 181 ? -3.622 8.900 -10.769 1.00 75.94 181 GLY A C 1
ATOM 1387 O O . GLY A 1 181 ? -4.438 8.585 -11.632 1.00 75.94 181 GLY A O 1
ATOM 1388 N N . GLU A 1 182 ? -3.514 8.244 -9.613 1.00 78.44 182 GLU A N 1
ATOM 1389 C CA . GLU A 1 182 ? -4.402 7.172 -9.160 1.00 78.44 182 GLU A CA 1
ATOM 1390 C C . GLU A 1 182 ? -5.391 7.682 -8.106 1.00 78.44 182 GLU A C 1
ATOM 1392 O O . GLU A 1 182 ? -5.167 8.707 -7.464 1.00 78.44 182 GLU A O 1
ATOM 1397 N N . GLY A 1 183 ? -6.477 6.938 -7.896 1.00 80.56 183 GLY A N 1
ATOM 1398 C CA . GLY A 1 183 ? -7.378 7.182 -6.773 1.00 80.56 183 GLY A CA 1
ATOM 1399 C C . GLY A 1 183 ? -6.741 6.841 -5.428 1.00 80.56 183 GLY A C 1
ATOM 1400 O O . GLY A 1 183 ? -5.860 5.979 -5.321 1.00 80.56 183 GLY A O 1
ATOM 1401 N N . LEU A 1 184 ? -7.211 7.504 -4.376 1.00 81.75 184 LEU A N 1
ATOM 1402 C CA . LEU A 1 184 ? -6.765 7.260 -3.011 1.00 81.75 184 LEU A CA 1
ATOM 1403 C C . LEU A 1 184 ? -7.044 5.825 -2.541 1.00 81.75 184 LEU A C 1
ATOM 1405 O O . LEU A 1 184 ? -6.196 5.210 -1.888 1.00 81.75 184 LEU A O 1
ATOM 1409 N N . LEU A 1 185 ? -8.206 5.265 -2.882 1.00 79.19 185 LEU A N 1
ATOM 1410 C CA . LEU A 1 185 ? -8.607 3.925 -2.466 1.00 79.19 185 LEU A CA 1
ATOM 1411 C C . LEU A 1 185 ? -7.732 2.810 -3.079 1.00 79.19 185 LEU A C 1
ATOM 1413 O O . LEU A 1 185 ? -7.205 2.010 -2.300 1.00 79.19 185 LEU A O 1
ATOM 1417 N N . PRO A 1 186 ? -7.519 2.730 -4.412 1.00 74.81 186 PRO A N 1
ATOM 1418 C CA . PRO A 1 186 ? -6.705 1.670 -5.011 1.00 74.81 186 PRO A CA 1
ATOM 1419 C C . PRO A 1 186 ? -5.234 1.728 -4.587 1.00 74.81 186 PRO A C 1
ATOM 1421 O O . PRO A 1 186 ? -4.577 0.687 -4.541 1.00 74.81 186 PRO A O 1
ATOM 1424 N N . ARG A 1 187 ? -4.721 2.920 -4.260 1.00 74.44 187 ARG A N 1
ATOM 1425 C CA . ARG A 1 187 ? -3.300 3.120 -3.966 1.00 74.44 187 ARG A CA 1
ATOM 1426 C C . ARG A 1 187 ? -2.955 3.042 -2.479 1.00 74.44 187 ARG A C 1
ATOM 1428 O O . ARG A 1 187 ? -1.946 2.445 -2.118 1.00 74.44 187 ARG A O 1
ATOM 1435 N N . TRP A 1 188 ? -3.789 3.618 -1.613 1.00 75.56 188 TRP A N 1
ATOM 1436 C CA . TRP A 1 188 ? -3.515 3.716 -0.172 1.00 75.56 188 TRP A CA 1
ATOM 1437 C C . TRP A 1 188 ? -4.628 3.166 0.716 1.00 75.56 188 TRP A C 1
ATOM 1439 O O . TRP A 1 188 ? -4.369 2.760 1.850 1.00 75.56 188 TRP A O 1
ATOM 1449 N N . GLY A 1 189 ? -5.854 3.105 0.193 1.00 73.19 189 GLY A N 1
ATOM 1450 C CA . GLY A 1 189 ? -7.044 2.706 0.936 1.00 73.19 189 GLY A CA 1
ATOM 1451 C C . GLY A 1 189 ? -6.948 1.341 1.605 1.00 73.19 189 GLY A C 1
ATOM 1452 O O . GLY A 1 189 ? -7.365 1.171 2.750 1.00 73.19 189 GLY A O 1
ATOM 1453 N N . GLY A 1 190 ? -6.355 0.376 0.904 1.00 77.31 190 GLY A N 1
ATOM 1454 C CA . GLY A 1 190 ? -6.269 -0.999 1.382 1.00 77.31 190 GLY A CA 1
ATOM 1455 C C . GLY A 1 190 ? -5.318 -1.210 2.562 1.00 77.31 190 GLY A C 1
ATOM 1456 O O . GLY A 1 190 ? -5.547 -2.123 3.348 1.00 77.31 190 GLY A O 1
ATOM 1457 N N . TRP A 1 191 ? -4.281 -0.383 2.748 1.00 78.44 191 TRP A N 1
ATOM 1458 C CA . TRP A 1 191 ? -3.237 -0.671 3.746 1.00 78.44 191 TRP A CA 1
ATOM 1459 C C . TRP A 1 191 ? -3.727 -0.541 5.179 1.00 78.44 191 TRP A C 1
ATOM 1461 O O . TRP A 1 191 ? -3.426 -1.390 6.016 1.00 78.44 191 TRP A O 1
ATOM 1471 N N . LEU A 1 192 ? -4.484 0.519 5.464 1.00 79.44 192 LEU A N 1
ATOM 1472 C CA . LEU A 1 192 ? -5.008 0.750 6.805 1.00 79.44 192 LEU A CA 1
ATOM 1473 C C . LEU A 1 192 ? -6.122 -0.241 7.127 1.00 79.44 192 LEU A C 1
ATOM 1475 O O . LEU A 1 192 ? -6.147 -0.783 8.225 1.00 79.44 192 LEU A O 1
ATOM 1479 N N . VAL A 1 193 ? -6.974 -0.557 6.149 1.00 84.81 193 VAL A N 1
ATOM 1480 C CA . VAL A 1 193 ? -7.975 -1.625 6.285 1.00 84.81 193 VAL A CA 1
ATOM 1481 C C . VAL A 1 193 ? -7.298 -2.962 6.584 1.00 84.81 193 VAL A C 1
ATOM 1483 O O . VAL A 1 193 ? -7.710 -3.656 7.509 1.00 84.81 193 VAL A O 1
ATOM 1486 N N . TRP A 1 194 ? -6.222 -3.301 5.872 1.00 82.50 194 TRP A N 1
ATOM 1487 C CA . TRP A 1 194 ? -5.504 -4.555 6.084 1.00 82.50 194 TRP A CA 1
ATOM 1488 C C . TRP A 1 194 ? -4.817 -4.606 7.457 1.00 82.50 194 TRP A C 1
ATOM 1490 O O . TRP A 1 194 ? -4.890 -5.624 8.145 1.00 82.50 194 TRP A O 1
ATOM 1500 N N . LEU A 1 195 ? -4.208 -3.502 7.899 1.00 81.38 195 LEU A N 1
ATOM 1501 C CA . LEU A 1 195 ? -3.650 -3.386 9.249 1.00 81.38 195 LEU A CA 1
ATOM 1502 C C . LEU A 1 195 ? -4.725 -3.629 10.320 1.00 81.38 195 LEU A C 1
ATOM 1504 O O . LEU A 1 195 ? -4.508 -4.427 11.233 1.00 81.38 195 LEU A O 1
ATOM 1508 N N . LEU A 1 196 ? -5.900 -3.005 10.180 1.00 87.62 196 LEU A N 1
ATOM 1509 C CA . LEU A 1 196 ? -7.024 -3.212 11.098 1.00 87.62 196 LEU A CA 1
ATOM 1510 C C . LEU A 1 196 ? -7.514 -4.663 11.067 1.00 87.62 196 LEU A C 1
ATOM 1512 O O . LEU A 1 196 ? -7.747 -5.243 12.123 1.00 87.62 196 LEU A O 1
ATOM 1516 N N . GLN A 1 197 ? -7.594 -5.282 9.885 1.00 87.56 197 GLN A N 1
ATOM 1517 C CA . GLN A 1 197 ? -8.010 -6.679 9.759 1.00 87.56 197 GLN A CA 1
ATOM 1518 C C . GLN A 1 197 ? -7.088 -7.657 10.501 1.00 87.56 197 GLN A C 1
ATOM 1520 O O . GLN A 1 197 ? -7.537 -8.691 10.989 1.00 87.56 197 GLN A O 1
ATOM 1525 N N . ARG A 1 198 ? -5.788 -7.347 10.577 1.00 83.69 198 ARG A N 1
ATOM 1526 C CA . ARG A 1 198 ? -4.804 -8.182 11.282 1.00 83.69 198 ARG A CA 1
ATOM 1527 C C . ARG A 1 198 ? -4.808 -7.968 12.794 1.00 83.69 198 ARG A C 1
ATOM 1529 O O . ARG A 1 198 ? -4.479 -8.899 13.518 1.00 83.69 198 ARG A O 1
ATOM 1536 N N . CYS A 1 199 ? -5.166 -6.771 13.259 1.00 84.31 199 CYS A N 1
ATOM 1537 C CA . CYS A 1 199 ? -5.049 -6.403 14.674 1.00 84.31 199 CYS A CA 1
ATOM 1538 C C . CYS A 1 199 ? -6.372 -6.459 15.447 1.00 84.31 199 CYS A C 1
ATOM 1540 O O . CYS A 1 199 ? -6.354 -6.668 16.653 1.00 84.31 199 CYS A O 1
ATOM 1542 N N . VAL A 1 200 ? -7.502 -6.227 14.776 1.00 86.75 200 VAL A N 1
ATOM 1543 C CA . VAL A 1 200 ? -8.824 -6.074 15.410 1.00 86.75 200 VAL A CA 1
ATOM 1544 C C . VAL A 1 200 ? -9.695 -7.297 15.154 1.00 86.75 200 VAL A C 1
ATOM 1546 O O . VAL A 1 200 ? -10.339 -7.801 16.065 1.00 86.75 200 VAL A O 1
ATOM 1549 N N . GLY A 1 201 ? -9.708 -7.788 13.916 1.00 87.38 201 GLY A N 1
ATOM 1550 C CA . GLY A 1 201 ? -10.549 -8.912 13.526 1.00 87.38 201 GLY A CA 1
ATOM 1551 C C . GLY A 1 201 ? -10.826 -8.934 12.031 1.00 87.38 201 GLY A C 1
ATOM 1552 O O . GLY A 1 201 ? -10.451 -8.036 11.282 1.00 87.38 201 GLY A O 1
ATOM 1553 N N . ARG A 1 202 ? -11.517 -9.969 11.569 1.00 90.06 202 ARG A N 1
ATOM 1554 C CA . ARG A 1 202 ? -11.966 -10.061 10.181 1.00 90.06 202 ARG A CA 1
ATOM 1555 C C . ARG A 1 202 ? -13.020 -8.987 9.906 1.00 90.06 202 ARG A C 1
ATOM 1557 O O . ARG A 1 202 ? -13.884 -8.733 10.726 1.00 90.06 202 ARG A O 1
ATOM 1564 N N . LEU A 1 203 ? -12.965 -8.378 8.730 1.00 90.31 203 LEU A N 1
ATOM 1565 C CA . LEU A 1 203 ? -13.937 -7.379 8.286 1.00 90.31 203 LEU A CA 1
ATOM 1566 C C . LEU A 1 203 ? -15.121 -8.066 7.591 1.00 90.31 203 LEU A C 1
ATOM 1568 O O . LEU A 1 203 ? -14.900 -8.838 6.656 1.00 90.31 203 LEU A O 1
ATOM 1572 N N . ASP A 1 204 ? -16.343 -7.766 8.025 1.00 91.62 204 ASP A N 1
ATOM 1573 C CA . ASP A 1 204 ? -17.587 -8.325 7.481 1.00 91.62 204 ASP A CA 1
ATOM 1574 C C . ASP A 1 204 ? -18.331 -7.316 6.598 1.00 91.62 204 ASP A C 1
ATOM 1576 O O . ASP A 1 204 ? -18.889 -7.685 5.564 1.00 91.62 204 ASP A O 1
ATOM 1580 N N . VAL A 1 205 ? -18.322 -6.034 6.978 1.00 91.25 205 VAL A N 1
ATOM 1581 C CA . VAL A 1 205 ? -19.060 -4.973 6.279 1.00 91.25 205 VAL A CA 1
ATOM 1582 C C . VAL A 1 205 ? -18.166 -3.764 6.041 1.00 91.25 205 VAL A C 1
ATOM 1584 O O . VAL A 1 205 ? -17.440 -3.323 6.930 1.00 91.25 205 VAL A O 1
ATOM 1587 N N . VAL A 1 206 ? -18.263 -3.193 4.839 1.00 91.06 206 VAL A N 1
ATOM 1588 C CA . VAL A 1 206 ? -17.666 -1.900 4.496 1.00 91.06 206 VAL A CA 1
ATOM 1589 C C . VAL A 1 206 ? -18.710 -1.045 3.804 1.00 91.06 206 VAL A C 1
ATOM 1591 O O . VAL A 1 206 ? -19.235 -1.418 2.756 1.00 91.06 206 VAL A O 1
ATOM 1594 N N . GLN A 1 207 ? -18.982 0.126 4.367 1.00 93.12 207 GLN A N 1
ATOM 1595 C CA . GLN A 1 207 ? -19.772 1.167 3.723 1.00 93.12 207 GLN A CA 1
ATOM 1596 C C . GLN A 1 207 ? -18.879 2.379 3.516 1.00 93.12 207 GLN A C 1
ATOM 1598 O O . GLN A 1 207 ? -18.515 3.051 4.476 1.00 93.12 207 GLN A O 1
ATOM 1603 N N . ALA A 1 208 ? -18.508 2.648 2.266 1.00 91.50 208 ALA A N 1
ATOM 1604 C CA . ALA A 1 208 ? -17.585 3.721 1.926 1.00 91.50 208 ALA A CA 1
ATOM 1605 C C . ALA A 1 208 ? -18.272 4.832 1.127 1.00 91.50 208 ALA A C 1
ATOM 1607 O O . ALA A 1 208 ? -19.112 4.584 0.261 1.00 91.50 208 ALA A O 1
ATOM 1608 N N . ARG A 1 209 ? -17.858 6.069 1.390 1.00 92.94 209 ARG A N 1
ATOM 1609 C CA . ARG A 1 209 ? -18.164 7.253 0.600 1.00 92.94 209 ARG A CA 1
ATOM 1610 C C . ARG A 1 209 ? -16.860 7.835 0.079 1.00 92.94 209 ARG A C 1
ATOM 1612 O O . ARG A 1 209 ? -16.007 8.259 0.856 1.00 92.94 209 ARG A O 1
ATOM 1619 N N . LEU A 1 210 ? -16.754 7.883 -1.241 1.00 90.81 210 LEU A N 1
ATOM 1620 C CA . LEU A 1 210 ? -15.630 8.476 -1.952 1.00 90.81 210 LEU A CA 1
ATOM 1621 C C . LEU A 1 210 ? -15.997 9.903 -2.352 1.00 90.81 210 LEU A C 1
ATOM 1623 O O . LEU A 1 210 ? -17.140 10.174 -2.740 1.00 90.81 210 LEU A O 1
ATOM 1627 N N . ARG A 1 211 ? -15.050 10.825 -2.220 1.00 90.38 211 ARG A N 1
ATOM 1628 C CA . ARG A 1 211 ? -15.198 12.215 -2.645 1.00 90.38 211 ARG A CA 1
ATOM 1629 C C . ARG A 1 211 ? -13.928 12.684 -3.339 1.00 90.38 211 ARG A C 1
ATOM 1631 O O . ARG A 1 211 ? -12.848 12.133 -3.151 1.00 90.38 211 ARG A O 1
ATOM 1638 N N . ASN A 1 212 ? -14.112 13.712 -4.149 1.00 89.88 212 ASN A N 1
ATOM 1639 C CA . ASN A 1 212 ? -13.053 14.446 -4.804 1.00 89.88 212 ASN A CA 1
ATOM 1640 C C . ASN A 1 212 ? -13.292 15.927 -4.514 1.00 89.88 212 ASN A C 1
ATOM 1642 O O . ASN A 1 212 ? -14.316 16.471 -4.936 1.00 89.88 212 ASN A O 1
ATOM 1646 N N . TYR A 1 213 ? -12.409 16.545 -3.735 1.00 85.75 213 TYR A N 1
ATOM 1647 C CA . TYR A 1 213 ? -12.524 17.956 -3.370 1.00 85.75 213 TYR A CA 1
ATOM 1648 C C . TYR A 1 213 ? -11.632 18.869 -4.200 1.00 85.75 213 TYR A C 1
ATOM 1650 O O . TYR A 1 213 ? -11.984 20.034 -4.381 1.00 85.75 213 TYR A O 1
ATOM 1658 N N . ARG A 1 214 ? -10.483 18.381 -4.678 1.00 79.56 214 ARG A N 1
ATOM 1659 C CA . ARG A 1 214 ? -9.526 19.207 -5.424 1.00 79.56 214 ARG A CA 1
ATOM 1660 C C . ARG A 1 214 ? -9.976 19.504 -6.852 1.00 79.56 214 ARG A C 1
ATOM 1662 O O . ARG A 1 214 ? -9.650 20.572 -7.362 1.00 79.56 214 ARG A O 1
ATOM 1669 N N . GLY A 1 215 ? -10.743 18.609 -7.482 1.00 73.38 215 GLY A N 1
ATOM 1670 C CA . GLY A 1 215 ? -11.319 18.813 -8.820 1.00 73.38 215 GLY A CA 1
ATOM 1671 C C . GLY A 1 215 ? -10.298 18.947 -9.962 1.00 73.38 215 GLY A C 1
ATOM 1672 O O . GLY A 1 215 ? -10.692 19.147 -11.107 1.00 73.38 215 GLY A O 1
ATOM 1673 N N . ASP A 1 216 ? -9.002 18.830 -9.665 1.00 76.31 216 ASP A N 1
ATOM 1674 C CA . ASP A 1 216 ? -7.874 18.905 -10.598 1.00 76.31 216 ASP A CA 1
ATOM 1675 C C . ASP A 1 216 ? -7.558 17.552 -11.259 1.00 76.31 216 ASP A C 1
ATOM 1677 O O . ASP A 1 216 ? -6.868 17.496 -12.277 1.00 76.31 216 ASP A O 1
ATOM 1681 N N . GLN A 1 217 ? -8.096 16.460 -10.716 1.00 70.88 217 GLN A N 1
ATOM 1682 C CA . GLN A 1 217 ? -8.037 15.110 -11.272 1.00 70.88 217 GLN A CA 1
ATOM 1683 C C . GLN A 1 217 ? -9.405 14.437 -11.147 1.00 70.88 217 GLN A C 1
ATOM 1685 O O . GLN A 1 217 ? -10.183 14.826 -10.285 1.00 70.88 217 GLN A O 1
ATOM 1690 N N . PRO A 1 218 ? -9.736 13.426 -11.968 1.00 73.62 218 PRO A N 1
ATOM 1691 C CA . PRO A 1 218 ? -11.027 12.736 -11.886 1.00 73.62 218 PRO A CA 1
ATOM 1692 C C . PRO A 1 218 ? -11.130 11.743 -10.713 1.00 73.62 218 PRO A C 1
ATOM 1694 O O . PRO A 1 218 ? -12.232 11.303 -10.392 1.00 73.62 218 PRO A O 1
ATOM 1697 N N . ALA A 1 219 ? -10.010 11.373 -10.089 1.00 82.62 219 ALA A N 1
ATOM 1698 C CA . ALA A 1 219 ? -9.955 10.334 -9.064 1.00 82.62 219 ALA A CA 1
ATOM 1699 C C . ALA A 1 219 ? -10.267 10.867 -7.653 1.00 82.62 219 ALA A C 1
ATOM 1701 O O . ALA A 1 219 ? -10.128 12.057 -7.379 1.00 82.62 219 ALA A O 1
ATOM 1702 N N . GLU A 1 220 ? -10.708 9.989 -6.754 1.00 87.19 220 GLU A N 1
ATOM 1703 C CA . GLU A 1 220 ? -11.042 10.347 -5.378 1.00 87.19 220 GLU A CA 1
ATOM 1704 C C . GLU A 1 220 ? -9.803 10.719 -4.550 1.00 87.19 220 GLU A C 1
ATOM 1706 O O . GLU A 1 220 ? -8.782 10.029 -4.586 1.00 87.19 220 GLU A O 1
ATOM 1711 N N . ASP A 1 221 ? -9.922 11.792 -3.767 1.00 88.56 221 ASP A N 1
ATOM 1712 C CA . ASP A 1 221 ? -8.886 12.325 -2.870 1.00 88.56 221 ASP A CA 1
ATOM 1713 C C . ASP A 1 221 ? -9.299 12.267 -1.386 1.00 88.56 221 ASP A C 1
ATOM 1715 O O . ASP A 1 221 ? -8.528 12.632 -0.490 1.00 88.56 221 ASP A O 1
ATOM 1719 N N . HIS A 1 222 ? -10.517 11.780 -1.125 1.00 91.81 222 HIS A N 1
ATOM 1720 C CA . HIS A 1 222 ? -11.067 11.567 0.204 1.00 91.81 222 HIS A CA 1
AT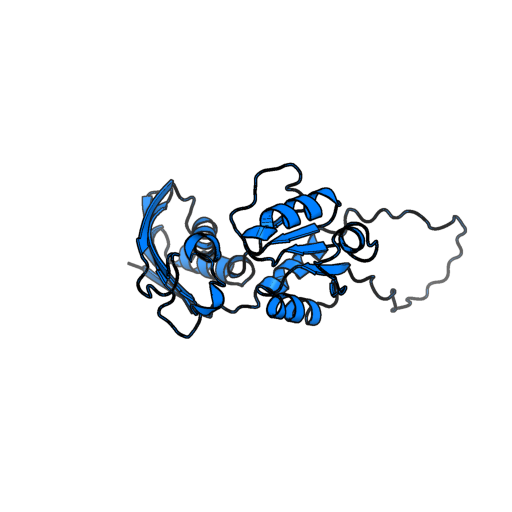OM 1721 C C . HIS A 1 222 ? -11.920 10.305 0.260 1.00 91.81 222 HIS A C 1
ATOM 1723 O O . HIS A 1 222 ? -12.821 10.094 -0.556 1.00 91.81 222 HIS A O 1
ATOM 1729 N N . VAL A 1 223 ? -11.663 9.486 1.274 1.00 92.06 223 VAL A N 1
ATOM 1730 C CA . VAL A 1 223 ? -12.413 8.273 1.583 1.00 92.06 223 VAL A CA 1
ATOM 1731 C C . VAL A 1 223 ? -12.879 8.345 3.027 1.00 92.06 223 VAL A C 1
ATOM 1733 O O . VAL A 1 223 ? -12.074 8.473 3.946 1.00 92.06 223 VAL A O 1
ATOM 1736 N N . LEU A 1 224 ? -14.186 8.203 3.225 1.00 93.62 224 LEU A N 1
ATOM 1737 C CA . LEU A 1 224 ? -14.784 7.931 4.528 1.00 93.62 224 LEU A CA 1
ATOM 1738 C C . LEU A 1 224 ? -15.418 6.551 4.479 1.00 93.62 224 LEU A C 1
ATOM 1740 O O . LEU A 1 224 ? -16.172 6.275 3.550 1.00 93.62 224 LEU A O 1
ATOM 1744 N N . ALA A 1 225 ? -15.159 5.698 5.463 1.00 93.31 225 ALA A N 1
ATOM 1745 C CA . ALA A 1 225 ? -15.820 4.406 5.544 1.00 93.31 225 ALA A CA 1
ATOM 1746 C C . ALA A 1 225 ? -16.240 4.040 6.966 1.00 93.31 225 ALA A C 1
ATOM 1748 O O . ALA A 1 225 ? -15.544 4.339 7.935 1.00 93.31 225 ALA A O 1
ATOM 1749 N N . VAL A 1 226 ? -17.378 3.358 7.055 1.00 95.12 226 VAL A N 1
ATOM 1750 C CA . VAL A 1 226 ? -17.816 2.616 8.235 1.00 95.12 226 VAL A CA 1
ATOM 1751 C C . VAL A 1 226 ? -17.471 1.149 8.010 1.00 95.12 226 VAL A C 1
ATOM 1753 O O . VAL A 1 226 ? -17.741 0.589 6.944 1.00 95.12 226 VAL A O 1
ATOM 1756 N N . LEU A 1 227 ? -16.832 0.553 9.005 1.00 94.62 227 LEU A N 1
ATOM 1757 C CA . LEU A 1 227 ? -16.305 -0.801 9.021 1.00 94.62 227 LEU A CA 1
ATOM 1758 C C . LEU A 1 227 ? -17.072 -1.599 10.078 1.00 94.62 227 LEU A C 1
ATOM 1760 O O . LEU A 1 227 ? -17.219 -1.138 11.205 1.00 94.62 227 LEU A O 1
ATOM 1764 N N . GLY A 1 228 ? -17.545 -2.788 9.728 1.00 93.81 228 GLY A N 1
ATOM 1765 C CA . GLY A 1 228 ? -18.074 -3.758 10.684 1.00 93.81 228 GLY A CA 1
ATOM 1766 C C . GLY A 1 228 ? -17.161 -4.971 10.713 1.00 93.81 228 GLY A C 1
ATOM 1767 O O . GLY A 1 228 ? -16.960 -5.596 9.669 1.00 93.81 228 GLY A O 1
ATOM 1768 N N . PHE A 1 229 ? -16.593 -5.288 11.873 1.00 92.88 229 PHE A N 1
ATOM 1769 C CA . PHE A 1 229 ? -15.742 -6.461 12.052 1.00 92.88 229 PHE A CA 1
ATOM 1770 C C . PHE A 1 229 ? -16.529 -7.629 12.651 1.00 92.88 229 PHE A C 1
ATOM 1772 O O . PHE A 1 229 ? -17.549 -7.450 13.327 1.00 92.88 229 PHE A O 1
ATOM 1779 N N . ASN A 1 230 ? -16.009 -8.835 12.444 1.00 79.31 230 ASN A N 1
ATOM 1780 C CA . ASN A 1 230 ? -16.480 -10.020 13.127 1.00 79.31 230 ASN A CA 1
ATOM 1781 C C . ASN A 1 230 ? -16.371 -9.797 14.644 1.00 79.31 230 ASN A C 1
ATOM 1783 O O . ASN A 1 230 ? -15.473 -9.109 15.122 1.00 79.31 230 ASN A O 1
ATOM 1787 N N . HIS A 1 231 ? -17.312 -10.355 15.403 1.00 82.38 231 HIS A N 1
ATOM 1788 C CA . HIS A 1 231 ? -17.452 -10.134 16.853 1.00 82.38 231 HIS A CA 1
ATOM 1789 C C . HIS A 1 231 ? -18.022 -8.766 17.275 1.00 82.38 231 HIS A C 1
ATOM 1791 O O . HIS A 1 231 ? -18.071 -8.479 18.466 1.00 82.38 231 HIS A O 1
ATOM 1797 N N . GLY A 1 232 ? -18.555 -7.973 16.336 1.00 86.31 232 GLY A N 1
ATOM 1798 C CA . GLY A 1 232 ? -19.392 -6.808 16.656 1.00 86.31 232 GLY A CA 1
ATOM 1799 C C . GLY A 1 232 ? -18.628 -5.509 16.909 1.00 86.31 232 GLY A C 1
ATOM 1800 O O . GLY A 1 232 ? -19.219 -4.555 17.406 1.00 86.31 232 GLY A O 1
ATOM 1801 N N . VAL A 1 233 ? -17.339 -5.454 16.557 1.00 92.12 233 VAL A N 1
ATOM 1802 C CA . VAL A 1 233 ? -16.555 -4.214 16.619 1.00 92.12 233 VAL A CA 1
ATOM 1803 C C . VAL A 1 233 ? -16.967 -3.292 15.474 1.00 92.12 233 VAL A C 1
ATOM 1805 O O . VAL A 1 233 ? -16.973 -3.695 14.307 1.00 92.12 233 VAL A O 1
ATOM 1808 N N . GLU A 1 234 ? -17.263 -2.038 15.798 1.00 94.44 234 GLU A N 1
ATOM 1809 C CA . GLU A 1 234 ? -17.522 -0.991 14.809 1.00 94.44 234 GLU A CA 1
ATOM 1810 C C . GLU A 1 234 ? -16.248 -0.197 14.510 1.00 94.44 234 GLU A C 1
ATOM 1812 O O . GLU A 1 234 ? -15.391 0.005 15.369 1.00 94.44 234 GLU A O 1
ATOM 1817 N N . GLY A 1 235 ? -16.098 0.284 13.281 1.00 94.06 235 GLY A N 1
ATOM 1818 C CA . GLY A 1 235 ? -14.929 1.049 12.883 1.00 94.06 235 GLY A CA 1
ATOM 1819 C C . GLY A 1 235 ? -15.254 2.231 11.993 1.00 94.06 235 GLY A C 1
ATOM 1820 O O . GLY A 1 235 ? -16.117 2.148 11.127 1.00 94.06 235 GLY A O 1
ATOM 1821 N N . HIS A 1 236 ? -14.511 3.320 12.152 1.00 95.69 236 HIS A N 1
ATOM 1822 C CA . HIS A 1 236 ? -14.512 4.441 11.220 1.00 95.69 236 HIS A CA 1
ATOM 1823 C C . HIS A 1 236 ? -13.136 4.625 10.602 1.00 95.69 236 HIS A C 1
ATOM 1825 O O . HIS A 1 236 ? -12.129 4.664 11.303 1.00 95.69 236 HIS A O 1
ATOM 1831 N N . LEU A 1 237 ? -13.114 4.789 9.286 1.00 93.44 237 LEU A N 1
ATOM 1832 C CA . LEU A 1 237 ? -11.924 5.034 8.494 1.00 93.44 237 LEU A CA 1
ATOM 1833 C C . LEU A 1 237 ? -12.053 6.379 7.783 1.00 93.44 237 LEU A C 1
ATOM 1835 O O . LEU A 1 237 ? -13.043 6.634 7.101 1.00 93.44 237 LEU A O 1
ATOM 1839 N N . GLU A 1 238 ? -11.027 7.210 7.903 1.00 93.56 238 GLU A N 1
ATOM 1840 C CA . GLU A 1 238 ? -10.862 8.426 7.114 1.00 93.56 238 GLU A CA 1
ATOM 1841 C C . GLU A 1 238 ? -9.495 8.405 6.435 1.00 93.56 238 GLU A C 1
ATOM 1843 O O . GLU A 1 238 ? -8.467 8.282 7.096 1.00 93.56 238 GLU A O 1
ATOM 1848 N N . ILE A 1 239 ? -9.468 8.539 5.115 1.00 90.69 239 ILE A N 1
ATOM 1849 C CA . ILE A 1 239 ? -8.228 8.693 4.358 1.00 90.69 239 ILE A CA 1
ATOM 1850 C C . ILE A 1 239 ? -8.375 9.943 3.504 1.00 90.69 239 ILE A C 1
ATOM 1852 O O . ILE A 1 239 ? -9.378 10.091 2.808 1.00 90.69 239 ILE A O 1
ATOM 1856 N N . ASP A 1 240 ? -7.403 10.849 3.561 1.00 91.31 240 ASP A N 1
ATOM 1857 C CA . ASP A 1 240 ? -7.468 12.126 2.853 1.00 91.31 240 ASP A CA 1
ATOM 1858 C C . ASP A 1 240 ? -6.114 12.565 2.281 1.00 91.31 240 ASP A C 1
ATOM 1860 O O . ASP A 1 240 ? -5.053 12.152 2.760 1.00 91.31 240 ASP A O 1
ATOM 1864 N N . THR A 1 241 ? -6.152 13.418 1.251 1.00 88.19 241 THR A N 1
ATOM 1865 C CA . THR A 1 241 ? -4.955 14.100 0.729 1.00 88.19 241 THR A CA 1
ATOM 1866 C C . THR A 1 241 ? -4.939 15.605 0.994 1.00 88.19 241 THR A C 1
ATOM 1868 O O . THR A 1 241 ? -4.408 16.393 0.200 1.00 88.19 241 THR A O 1
ATOM 1871 N N . LEU A 1 242 ? -5.585 16.035 2.078 1.00 80.12 242 LEU A N 1
ATOM 1872 C CA . LEU A 1 242 ? -5.714 17.449 2.435 1.00 80.12 242 LEU A CA 1
ATOM 1873 C C . LEU A 1 242 ? -4.525 17.956 3.271 1.00 80.12 242 LEU A C 1
ATOM 1875 O O . LEU A 1 242 ? -4.426 19.155 3.510 1.00 80.12 242 LEU A O 1
ATOM 1879 N N . GLY A 1 243 ? -3.620 17.068 3.696 1.00 71.69 243 GLY A N 1
ATOM 1880 C CA . GLY A 1 243 ? -2.395 17.410 4.424 1.00 71.69 243 GLY A CA 1
ATOM 1881 C C . GLY A 1 243 ? -1.127 17.432 3.559 1.00 71.69 243 GLY A C 1
ATOM 1882 O O . GLY A 1 243 ? -1.010 16.706 2.572 1.00 71.69 243 GLY A O 1
ATOM 1883 N N . ASP A 1 244 ? -0.141 18.232 3.979 1.00 73.06 244 ASP A N 1
ATOM 1884 C CA . ASP A 1 244 ? 1.195 18.300 3.356 1.00 73.06 244 ASP A CA 1
ATOM 1885 C C . ASP A 1 244 ? 2.148 17.202 3.844 1.00 73.06 244 ASP A C 1
ATOM 1887 O O . ASP A 1 244 ? 3.125 16.855 3.174 1.00 73.06 244 ASP A O 1
ATOM 1891 N N . ALA A 1 245 ? 1.873 16.664 5.032 1.00 74.06 245 ALA A N 1
ATOM 1892 C CA . ALA A 1 245 ? 2.633 15.594 5.649 1.00 74.06 245 ALA A CA 1
ATOM 1893 C C . ALA A 1 245 ? 1.843 14.289 5.612 1.00 74.06 245 ALA A C 1
ATOM 1895 O O . ALA A 1 245 ? 0.619 14.267 5.731 1.00 74.06 245 ALA A O 1
ATOM 1896 N N . ALA A 1 246 ? 2.587 13.203 5.466 1.00 76.31 246 ALA A N 1
ATOM 1897 C CA . ALA A 1 246 ? 2.053 11.864 5.524 1.00 76.31 246 ALA A CA 1
ATOM 1898 C C . ALA A 1 246 ? 2.004 11.394 6.987 1.00 76.31 246 ALA A C 1
ATOM 1900 O O . ALA A 1 246 ? 3.041 11.247 7.645 1.00 76.31 246 ALA A O 1
ATOM 1901 N N . ASP A 1 247 ? 0.804 11.162 7.504 1.00 83.44 247 ASP A N 1
ATOM 1902 C CA . ASP A 1 247 ? 0.556 10.705 8.868 1.00 83.44 247 ASP A CA 1
ATOM 1903 C C . ASP A 1 247 ? -0.565 9.670 8.901 1.00 83.44 247 ASP A C 1
ATOM 1905 O O . ASP A 1 247 ? -1.334 9.502 7.955 1.00 83.44 247 ASP A O 1
ATOM 1909 N N . TRP A 1 248 ? -0.623 8.918 9.986 1.00 84.94 248 TRP A N 1
ATOM 1910 C CA . TRP A 1 248 ? -1.741 8.037 10.247 1.00 84.94 248 TRP A CA 1
ATOM 1911 C C . TRP A 1 248 ? -1.934 7.865 11.744 1.00 84.94 248 TRP A C 1
ATOM 1913 O O . TRP A 1 248 ? -1.011 8.041 12.542 1.00 84.94 248 TRP A O 1
ATOM 1923 N N . GLN A 1 249 ? -3.158 7.525 12.117 1.00 86.69 249 GLN A N 1
ATOM 1924 C CA . GLN A 1 249 ? -3.578 7.359 13.491 1.00 86.69 249 GLN A CA 1
ATOM 1925 C C . GLN A 1 249 ? -4.618 6.247 13.589 1.00 86.69 249 GLN A C 1
ATOM 1927 O O . GLN A 1 249 ? -5.500 6.148 12.742 1.00 86.69 249 GLN A O 1
ATOM 1932 N N . VAL A 1 250 ? -4.547 5.441 14.642 1.00 88.38 250 VAL A N 1
ATOM 1933 C CA . VAL A 1 250 ? -5.587 4.490 15.028 1.00 88.38 250 VAL A CA 1
ATOM 1934 C C . VAL A 1 250 ? -5.894 4.685 16.508 1.00 88.38 250 VAL A C 1
ATOM 1936 O O . VAL A 1 250 ? -5.010 4.570 17.351 1.00 88.38 250 VAL A O 1
ATOM 1939 N N . ASP A 1 251 ? -7.145 4.989 16.824 1.00 89.88 251 ASP A N 1
ATOM 1940 C CA . ASP A 1 251 ? -7.677 4.965 18.179 1.00 89.88 251 ASP A CA 1
ATOM 1941 C C . ASP A 1 251 ? -8.490 3.671 18.357 1.00 89.88 251 ASP A C 1
ATOM 1943 O O . ASP A 1 251 ? -9.392 3.392 17.569 1.00 89.88 251 ASP A O 1
ATOM 1947 N N . VAL A 1 252 ? -8.185 2.892 19.392 1.00 89.12 252 VAL A N 1
ATOM 1948 C CA . VAL A 1 252 ? -8.896 1.663 19.777 1.00 89.12 252 VAL A CA 1
ATOM 1949 C C . VAL A 1 252 ? -9.597 1.912 21.107 1.00 89.12 252 VAL A C 1
ATOM 1951 O O . VAL A 1 252 ? -8.985 2.443 22.035 1.00 89.12 252 VAL A O 1
ATOM 1954 N N . MET A 1 253 ? -10.878 1.567 21.199 1.00 91.25 253 MET A N 1
ATOM 1955 C CA . MET A 1 253 ? -11.735 1.828 22.356 1.00 91.25 253 MET A CA 1
ATOM 1956 C C . MET A 1 253 ? -12.486 0.562 22.770 1.00 91.25 253 MET A C 1
ATOM 1958 O O . MET A 1 253 ? -12.953 -0.195 21.920 1.00 91.25 253 MET A O 1
ATOM 1962 N N . GLY A 1 254 ? -12.601 0.356 24.082 1.00 87.69 254 GLY A N 1
ATOM 1963 C CA . GLY A 1 254 ? -13.215 -0.836 24.665 1.00 87.69 254 GLY A CA 1
ATOM 1964 C C . GLY A 1 254 ? -13.328 -0.775 26.188 1.00 87.69 254 GLY A C 1
ATOM 1965 O O . GLY A 1 254 ? -13.234 0.308 26.797 1.00 87.69 254 GLY A O 1
ATOM 1966 N N . SER A 1 255 ? -13.569 -1.937 26.793 1.00 75.56 255 SER A N 1
ATOM 1967 C CA . SER A 1 255 ? -13.777 -2.119 28.237 1.00 75.56 255 SER A CA 1
ATOM 1968 C C . SER A 1 255 ? -12.867 -3.170 28.844 1.00 75.56 255 SER A C 1
ATOM 1970 O O . SER A 1 255 ? -12.755 -4.256 28.234 1.00 75.56 255 SER A O 1
#

Organism: NCBI:txid408172

pLDDT: mean 73.14, std 18.71, range [25.58, 95.69]